Protein AF-A0A8D9E1K6-F1 (afdb_monomer_lite)

Organism: NCBI:txid428564

pLDDT: mean 71.76, std 24.37, range [25.17, 98.44]

Structure (mmCIF, N/CA/C/O backbone):
data_AF-A0A8D9E1K6-F1
#
_entry.id   AF-A0A8D9E1K6-F1
#
loop_
_atom_site.group_PDB
_atom_site.id
_atom_site.type_symbol
_atom_site.label_atom_id
_atom_site.label_alt_id
_atom_site.label_comp_id
_atom_site.label_asym_id
_atom_site.label_entity_id
_atom_site.label_seq_id
_atom_site.pdbx_PDB_ins_code
_atom_site.Cartn_x
_atom_site.Cartn_y
_atom_site.Cartn_z
_atom_site.occupancy
_atom_site.B_iso_or_equiv
_atom_site.auth_seq_id
_atom_site.auth_comp_id
_atom_site.auth_asym_id
_atom_site.auth_atom_id
_atom_site.pdbx_PDB_model_num
ATOM 1 N N . ALA A 1 1 ? 7.428 -10.473 -24.403 1.00 68.31 1 ALA A N 1
ATOM 2 C CA . ALA A 1 1 ? 6.166 -9.958 -23.826 1.00 68.31 1 ALA A CA 1
ATOM 3 C C . ALA A 1 1 ? 5.485 -10.976 -22.903 1.00 68.31 1 ALA A C 1
ATOM 5 O O . ALA A 1 1 ? 5.375 -10.696 -21.718 1.00 68.31 1 ALA A O 1
ATOM 6 N N . THR A 1 2 ? 5.100 -12.169 -23.381 1.00 79.81 2 THR A N 1
ATOM 7 C CA . THR A 1 2 ? 4.357 -13.177 -22.586 1.00 79.81 2 THR A CA 1
ATOM 8 C C . THR A 1 2 ? 5.039 -13.569 -21.274 1.00 79.81 2 THR A C 1
ATOM 10 O O . THR A 1 2 ? 4.390 -13.573 -20.237 1.00 79.81 2 THR A O 1
ATOM 13 N N . ALA A 1 3 ? 6.353 -13.817 -21.287 1.00 83.81 3 ALA A N 1
ATOM 14 C CA . ALA A 1 3 ? 7.098 -14.161 -20.072 1.00 83.81 3 ALA A CA 1
ATOM 15 C C . ALA A 1 3 ? 7.036 -13.055 -19.000 1.00 83.81 3 ALA A C 1
ATOM 17 O O . ALA A 1 3 ? 6.783 -13.350 -17.837 1.00 83.81 3 ALA A O 1
ATOM 18 N N . VAL A 1 4 ? 7.188 -11.785 -19.404 1.00 77.19 4 VAL A N 1
ATOM 19 C CA . VAL A 1 4 ? 7.077 -10.619 -18.508 1.00 77.19 4 VAL A CA 1
ATOM 20 C C . VAL A 1 4 ? 5.678 -10.549 -17.900 1.00 77.19 4 VAL A C 1
ATOM 22 O O . VAL A 1 4 ? 5.543 -10.411 -16.691 1.00 77.19 4 VAL A O 1
ATOM 25 N N . TYR A 1 5 ? 4.639 -10.693 -18.723 1.00 77.56 5 TYR A N 1
ATOM 26 C CA . TYR A 1 5 ? 3.253 -10.677 -18.259 1.00 77.56 5 TYR A CA 1
ATOM 27 C C . TYR A 1 5 ? 2.973 -11.787 -17.236 1.00 77.56 5 TYR A C 1
ATOM 29 O O . TYR A 1 5 ? 2.469 -11.517 -16.148 1.00 77.56 5 TYR A O 1
ATOM 37 N N . THR A 1 6 ? 3.341 -13.032 -17.555 1.00 85.62 6 THR A N 1
ATOM 38 C CA . THR A 1 6 ? 3.116 -14.178 -16.666 1.00 85.62 6 THR A CA 1
ATOM 39 C C . THR A 1 6 ? 3.871 -14.027 -15.347 1.00 85.62 6 THR A C 1
ATOM 41 O O . THR A 1 6 ? 3.293 -14.257 -14.289 1.00 85.62 6 THR A O 1
ATOM 44 N N . GLU A 1 7 ? 5.136 -13.609 -15.386 1.00 88.69 7 GLU A N 1
ATOM 45 C CA . GLU A 1 7 ? 5.951 -13.402 -14.186 1.00 88.69 7 GLU A CA 1
ATOM 46 C C . GLU A 1 7 ? 5.349 -12.330 -13.267 1.00 88.69 7 GLU A C 1
ATOM 48 O O . GLU A 1 7 ? 5.181 -12.564 -12.070 1.00 88.69 7 GLU A O 1
ATOM 53 N N . GLN A 1 8 ? 4.970 -11.176 -13.821 1.00 81.31 8 GLN A N 1
ATOM 54 C CA . GLN A 1 8 ? 4.424 -10.078 -13.021 1.00 81.31 8 GLN A CA 1
ATOM 55 C C . GLN A 1 8 ? 3.022 -10.386 -12.488 1.00 81.31 8 GLN A C 1
ATOM 57 O O . GLN A 1 8 ? 2.703 -10.018 -11.358 1.00 81.31 8 GLN A O 1
ATOM 62 N N . LEU A 1 9 ? 2.199 -11.135 -13.232 1.00 81.94 9 LEU A N 1
ATOM 63 C CA . LEU A 1 9 ? 0.935 -11.631 -12.692 1.00 81.94 9 LEU A CA 1
ATOM 64 C C . LEU A 1 9 ? 1.135 -12.622 -11.546 1.00 81.94 9 LEU A C 1
ATOM 66 O O . LEU A 1 9 ? 0.364 -12.586 -10.589 1.00 81.94 9 LEU A O 1
ATOM 70 N N . LEU A 1 10 ? 2.137 -13.501 -11.606 1.00 89.62 10 LEU A N 1
ATOM 71 C CA . LEU A 1 10 ? 2.426 -14.404 -10.490 1.00 89.62 10 LEU A CA 1
ATOM 72 C C . LEU A 1 10 ? 2.811 -13.623 -9.229 1.00 89.62 10 LEU A C 1
ATOM 74 O O . LEU A 1 10 ? 2.322 -13.950 -8.148 1.00 89.62 10 LEU A O 1
ATOM 78 N N . GLU A 1 11 ? 3.626 -12.573 -9.355 1.00 87.38 11 GLU A N 1
ATOM 79 C CA . GLU A 1 11 ? 3.945 -11.684 -8.231 1.00 87.38 11 GLU A CA 1
ATOM 80 C C . GLU A 1 11 ? 2.710 -10.960 -7.691 1.00 87.38 11 GLU A C 1
ATOM 82 O O . GLU A 1 11 ? 2.510 -10.933 -6.473 1.00 87.38 11 GLU A O 1
ATOM 87 N N . LEU A 1 12 ? 1.818 -10.492 -8.571 1.00 84.81 12 LEU A N 1
ATOM 88 C CA . LEU A 1 12 ? 0.554 -9.893 -8.153 1.00 84.81 12 LEU A CA 1
ATOM 89 C C . LEU A 1 12 ? -0.270 -10.847 -7.290 1.00 84.81 12 LEU A C 1
ATOM 91 O O . LEU A 1 12 ? -0.716 -10.476 -6.204 1.00 84.81 12 LEU A O 1
ATOM 95 N N . HIS A 1 13 ? -0.449 -12.088 -7.748 1.00 86.50 13 HIS A N 1
ATOM 96 C CA . HIS A 1 13 ? -1.221 -13.089 -7.012 1.00 86.50 13 HIS A CA 1
ATOM 97 C C . HIS A 1 13 ? -0.537 -13.486 -5.700 1.00 86.50 13 HIS A C 1
ATOM 99 O O . HIS A 1 13 ? -1.224 -13.716 -4.707 1.00 86.50 13 HIS A O 1
ATOM 105 N N . ARG A 1 14 ? 0.802 -13.523 -5.657 1.00 91.62 14 ARG A N 1
ATOM 106 C CA . ARG A 1 14 ? 1.561 -13.747 -4.416 1.00 91.62 14 ARG A CA 1
ATOM 107 C C . ARG A 1 14 ? 1.319 -12.625 -3.410 1.00 91.62 14 ARG A C 1
ATOM 109 O O . ARG A 1 14 ? 0.997 -12.918 -2.263 1.00 91.62 14 ARG A O 1
ATOM 116 N N . GLY A 1 15 ? 1.409 -11.364 -3.837 1.00 91.38 15 GLY A N 1
ATOM 117 C CA . GLY A 1 15 ? 1.101 -10.210 -2.988 1.00 91.38 15 GLY A CA 1
ATOM 118 C C . GLY A 1 15 ? -0.346 -10.237 -2.486 1.00 91.38 15 GLY A C 1
ATOM 119 O O . GLY A 1 15 ? -0.592 -10.132 -1.286 1.00 91.38 15 GLY A O 1
ATOM 120 N N . GLN A 1 16 ? -1.308 -10.498 -3.374 1.00 89.12 16 GLN A N 1
ATOM 121 C CA . GLN A 1 16 ? -2.716 -10.642 -2.993 1.00 89.12 16 GLN A CA 1
ATOM 122 C C . GLN A 1 16 ? -2.939 -11.792 -1.997 1.00 89.12 16 GLN A C 1
ATOM 124 O O . GLN A 1 16 ? -3.714 -11.659 -1.051 1.00 89.12 16 GLN A O 1
ATOM 129 N N . GLY A 1 17 ? -2.237 -12.911 -2.179 1.00 94.31 17 GLY A N 1
ATOM 130 C CA . GLY A 1 17 ? -2.277 -14.049 -1.266 1.00 94.31 17 GLY A CA 1
ATOM 131 C C . GLY A 1 17 ? -1.785 -13.703 0.141 1.00 94.31 17 GLY A C 1
ATOM 132 O O . GLY A 1 17 ? -2.383 -14.162 1.109 1.00 94.31 17 GLY A O 1
ATOM 133 N N . MET A 1 18 ? -0.754 -12.859 0.270 1.00 96.62 18 MET A N 1
ATOM 134 C CA . MET A 1 18 ? -0.267 -12.378 1.572 1.00 96.62 18 MET A CA 1
ATOM 135 C C . MET A 1 18 ? -1.330 -11.543 2.298 1.00 96.62 18 MET A C 1
ATOM 137 O O . MET A 1 18 ? -1.620 -11.802 3.464 1.00 96.62 18 MET A O 1
ATOM 141 N N . GLU A 1 19 ? -1.959 -10.594 1.597 1.00 94.56 19 GLU A N 1
ATOM 142 C CA . GLU A 1 19 ? -3.040 -9.758 2.143 1.00 94.56 19 GLU A CA 1
ATOM 143 C C . GLU A 1 19 ? -4.220 -10.613 2.635 1.00 94.56 19 GLU A C 1
ATOM 145 O O . GLU A 1 19 ? -4.689 -10.446 3.764 1.00 94.56 19 GLU A O 1
ATOM 150 N N . ILE A 1 20 ? -4.654 -11.578 1.816 1.00 94.94 20 ILE A N 1
ATOM 151 C CA . ILE A 1 20 ? -5.721 -12.530 2.158 1.00 94.94 20 ILE A CA 1
ATOM 152 C C . ILE A 1 20 ? -5.329 -13.378 3.370 1.00 94.94 20 ILE A C 1
ATOM 154 O O . ILE A 1 20 ? -6.130 -13.532 4.292 1.00 94.94 20 ILE A O 1
ATOM 158 N N . TYR A 1 21 ? -4.100 -13.899 3.396 1.00 97.69 21 TYR A N 1
ATOM 159 C CA . TYR A 1 21 ? -3.604 -14.715 4.498 1.00 97.69 21 TYR A CA 1
ATOM 160 C C . TYR A 1 21 ? -3.662 -13.954 5.826 1.00 97.69 21 TYR A C 1
ATOM 162 O O . TYR A 1 21 ? -4.204 -14.475 6.801 1.00 97.69 21 TYR A O 1
ATOM 170 N N . TRP A 1 22 ? -3.171 -12.714 5.870 1.00 97.81 22 TRP A N 1
ATOM 171 C CA . TRP A 1 22 ? -3.224 -11.883 7.075 1.00 97.81 22 TRP A CA 1
ATOM 172 C C . TRP A 1 22 ? -4.658 -11.622 7.524 1.00 97.81 22 TRP A C 1
ATOM 174 O O . TRP A 1 22 ? -4.990 -11.835 8.692 1.00 97.81 22 TRP A O 1
ATOM 184 N N . ARG A 1 23 ? -5.516 -11.220 6.580 1.00 96.19 23 ARG A N 1
ATOM 185 C CA . ARG A 1 23 ? -6.934 -10.910 6.796 1.00 96.19 23 ARG A CA 1
ATOM 186 C C . ARG A 1 23 ? -7.721 -12.095 7.360 1.00 96.19 23 ARG A C 1
ATOM 188 O O . ARG A 1 23 ? -8.536 -11.912 8.264 1.00 96.19 23 ARG A O 1
ATOM 195 N N . ASP A 1 24 ? -7.505 -13.294 6.826 1.00 96.19 24 ASP A N 1
ATOM 196 C CA . ASP A 1 24 ? -8.283 -14.487 7.184 1.00 96.19 24 ASP A CA 1
ATOM 197 C C . ASP A 1 24 ? -7.730 -15.205 8.426 1.00 96.19 24 ASP A C 1
ATOM 199 O O . ASP A 1 24 ? -8.492 -15.849 9.142 1.00 96.19 24 ASP A O 1
ATOM 203 N N . ASN A 1 25 ? -6.444 -15.023 8.749 1.00 97.00 25 ASN A N 1
ATOM 204 C CA . ASN A 1 25 ? -5.839 -15.528 9.990 1.00 97.00 25 ASN A CA 1
ATOM 205 C C . ASN A 1 25 ? -5.806 -14.489 11.122 1.00 97.00 25 ASN A C 1
ATOM 207 O O . ASN A 1 25 ? -5.326 -14.780 12.218 1.00 97.00 25 ASN A O 1
ATOM 211 N N . TYR A 1 26 ? -6.310 -13.276 10.878 1.00 94.81 26 TYR A N 1
ATOM 212 C CA . TYR A 1 26 ? -6.281 -12.162 11.826 1.00 94.81 26 TYR A CA 1
ATOM 213 C C . TYR A 1 26 ? -4.879 -11.917 12.399 1.00 94.81 26 TYR A C 1
ATOM 215 O O . TYR A 1 26 ? -4.712 -11.739 13.611 1.00 94.81 26 TYR A O 1
ATOM 223 N N . GLN A 1 27 ? -3.880 -11.933 11.520 1.00 96.12 27 GLN A N 1
ATOM 224 C CA . GLN A 1 27 ? -2.487 -11.679 11.851 1.00 96.12 27 GLN A CA 1
ATOM 225 C C . GLN A 1 27 ? -2.098 -10.330 11.256 1.00 96.12 27 GLN A C 1
ATOM 227 O O . GLN A 1 27 ? -1.959 -10.210 10.044 1.00 96.12 27 GLN A O 1
ATOM 232 N N . CYS A 1 28 ? -1.935 -9.315 12.107 1.00 97.31 28 CYS A N 1
ATOM 233 C CA . CYS A 1 28 ? -1.473 -8.009 11.648 1.00 97.31 28 CYS A CA 1
ATOM 234 C C . CYS A 1 28 ? -0.021 -8.132 11.152 1.00 97.31 28 CYS A C 1
ATOM 236 O O . CYS A 1 28 ? 0.832 -8.540 11.945 1.00 97.31 28 CYS A O 1
ATOM 238 N N . PRO A 1 29 ? 0.281 -7.781 9.891 1.00 97.81 29 PRO A N 1
ATOM 239 C CA . PRO A 1 29 ? 1.648 -7.798 9.380 1.00 97.81 29 PRO A CA 1
ATOM 240 C C . PRO A 1 29 ? 2.450 -6.621 9.924 1.00 97.81 29 PRO A C 1
ATOM 242 O O . PRO A 1 29 ? 1.877 -5.563 10.178 1.00 97.81 29 PRO A O 1
ATOM 245 N N . SER A 1 30 ? 3.770 -6.769 10.034 1.00 97.81 30 SER A N 1
ATOM 246 C CA . SER A 1 30 ? 4.713 -5.653 10.180 1.00 97.81 30 SER A CA 1
ATOM 247 C C . SER A 1 30 ? 4.606 -4.674 9.008 1.00 97.81 30 SER A C 1
ATOM 249 O O . SER A 1 30 ? 4.240 -5.047 7.891 1.00 97.81 30 SER A O 1
ATOM 251 N N . GLU A 1 31 ? 4.982 -3.415 9.231 1.00 96.38 31 GLU A N 1
ATOM 252 C CA . GLU A 1 31 ? 5.059 -2.441 8.138 1.00 96.38 31 GLU A CA 1
ATOM 253 C C . GLU A 1 31 ? 5.998 -2.913 7.010 1.00 96.38 31 GLU A C 1
ATOM 255 O O . GLU A 1 31 ? 5.718 -2.718 5.827 1.00 96.38 31 GLU A O 1
ATOM 260 N N . GLN A 1 32 ? 7.094 -3.597 7.354 1.00 96.69 32 GLN A N 1
ATOM 261 C CA . GLN A 1 32 ? 8.040 -4.129 6.372 1.00 96.69 32 GLN A CA 1
ATOM 262 C C . GLN A 1 32 ? 7.438 -5.264 5.530 1.00 96.69 32 GLN A C 1
ATOM 264 O O . GLN A 1 32 ? 7.658 -5.333 4.315 1.00 96.69 32 GLN A O 1
ATOM 269 N N . GLU A 1 33 ? 6.653 -6.146 6.149 1.00 97.75 33 GLU A N 1
ATOM 270 C CA . GLU A 1 33 ? 5.893 -7.173 5.433 1.00 97.75 33 GLU A CA 1
ATOM 271 C C . GLU A 1 33 ? 4.854 -6.538 4.505 1.00 97.75 33 GLU A C 1
ATOM 273 O O . GLU A 1 33 ? 4.763 -6.930 3.340 1.00 97.75 33 GLU A O 1
ATOM 278 N N . TYR A 1 34 ? 4.140 -5.509 4.969 1.00 97.69 34 TYR A N 1
ATOM 279 C CA . TYR A 1 34 ? 3.199 -4.752 4.143 1.00 97.69 34 TYR A CA 1
ATOM 280 C C . TYR A 1 34 ? 3.881 -4.112 2.922 1.00 97.69 34 TYR A C 1
ATOM 282 O O . TYR A 1 34 ? 3.386 -4.241 1.797 1.00 97.69 34 TYR A O 1
ATOM 290 N N . LYS A 1 35 ? 5.052 -3.484 3.102 1.00 95.31 35 LYS A N 1
ATOM 291 C CA . LYS A 1 35 ? 5.857 -2.936 1.993 1.00 95.31 35 LYS A CA 1
ATOM 292 C C . LYS A 1 35 ? 6.238 -4.027 0.993 1.00 95.31 35 LYS A C 1
ATOM 294 O O . LYS A 1 35 ? 6.092 -3.839 -0.212 1.00 95.31 35 LYS A O 1
ATOM 299 N N . THR A 1 36 ? 6.661 -5.189 1.488 1.00 95.50 36 THR A N 1
ATOM 300 C CA . THR A 1 36 ? 7.029 -6.344 0.652 1.00 95.50 36 THR A CA 1
ATOM 301 C C . THR A 1 36 ? 5.846 -6.856 -0.164 1.00 95.50 36 THR A C 1
ATOM 303 O O . THR A 1 36 ? 5.976 -7.077 -1.367 1.00 95.50 36 THR A O 1
ATOM 306 N N . MET A 1 37 ? 4.679 -7.003 0.465 1.00 95.44 37 MET A N 1
ATOM 307 C CA . MET A 1 37 ? 3.442 -7.383 -0.218 1.00 95.44 37 MET A CA 1
ATOM 308 C C . MET A 1 37 ? 3.085 -6.374 -1.311 1.00 95.44 37 MET A C 1
ATOM 310 O O . MET A 1 37 ? 2.813 -6.761 -2.448 1.00 95.44 37 MET A O 1
ATOM 314 N N . THR A 1 38 ? 3.167 -5.083 -0.991 1.00 90.38 38 THR A N 1
ATOM 315 C CA . THR A 1 38 ? 2.809 -4.006 -1.915 1.00 90.38 38 THR A CA 1
ATOM 316 C C . THR A 1 38 ? 3.736 -3.948 -3.128 1.00 90.38 38 THR A C 1
ATOM 318 O O . THR A 1 38 ? 3.269 -3.766 -4.253 1.00 90.38 38 THR A O 1
ATOM 321 N N . MET A 1 39 ? 5.041 -4.158 -2.931 1.00 88.31 39 MET A N 1
ATOM 322 C CA . MET A 1 39 ? 5.998 -4.248 -4.037 1.00 88.31 39 MET A CA 1
ATOM 323 C C . MET A 1 39 ? 5.656 -5.400 -4.988 1.00 88.31 39 MET A C 1
ATOM 325 O O . MET A 1 39 ? 5.699 -5.213 -6.200 1.00 88.31 39 MET A O 1
ATOM 329 N N . ARG A 1 40 ? 5.251 -6.565 -4.463 1.00 86.88 40 ARG A N 1
ATOM 330 C CA . ARG A 1 40 ? 4.834 -7.711 -5.291 1.00 86.88 40 ARG A CA 1
ATOM 331 C C . ARG A 1 40 ? 3.517 -7.454 -6.029 1.00 86.88 40 ARG A C 1
ATOM 333 O O . ARG A 1 40 ? 3.404 -7.779 -7.206 1.00 86.88 40 ARG A O 1
ATOM 340 N N . LYS A 1 41 ? 2.536 -6.854 -5.348 1.00 81.44 41 LYS A N 1
ATOM 341 C CA . LYS A 1 41 ? 1.186 -6.592 -5.872 1.00 81.44 41 LYS A CA 1
ATOM 342 C C . LYS A 1 41 ? 1.160 -5.424 -6.855 1.00 81.44 41 LYS A C 1
ATOM 344 O O . LYS A 1 41 ? 0.946 -5.606 -8.050 1.00 81.44 41 LYS A O 1
ATOM 349 N N . THR A 1 42 ? 1.385 -4.222 -6.344 1.00 70.19 42 THR A N 1
ATOM 350 C CA . THR A 1 42 ? 1.189 -2.967 -7.076 1.00 70.19 42 THR A CA 1
ATOM 351 C C . THR A 1 42 ? 2.473 -2.545 -7.785 1.00 70.19 42 THR A C 1
ATOM 353 O O . THR A 1 42 ? 2.428 -2.136 -8.945 1.00 70.19 42 THR A O 1
ATOM 356 N N . GLY A 1 43 ? 3.632 -2.731 -7.142 1.00 70.88 43 GLY A N 1
ATOM 357 C CA . GLY A 1 43 ? 4.937 -2.509 -7.778 1.00 70.88 43 GLY A CA 1
ATOM 358 C C . GLY A 1 43 ? 5.164 -3.423 -8.987 1.00 70.88 43 GLY A C 1
ATOM 359 O O . GLY A 1 43 ? 5.651 -2.962 -10.017 1.00 70.88 43 GLY A O 1
ATOM 360 N N . GLY A 1 44 ? 4.711 -4.680 -8.914 1.00 70.06 44 GLY A N 1
ATOM 361 C CA . GLY A 1 44 ? 4.765 -5.636 -10.023 1.00 70.06 44 GLY A CA 1
ATOM 362 C C . GLY A 1 44 ? 3.973 -5.190 -11.259 1.00 70.06 44 GLY A C 1
ATOM 363 O O . GLY A 1 44 ? 4.422 -5.372 -12.388 1.00 70.06 44 GLY A O 1
ATOM 364 N N . LEU A 1 45 ? 2.829 -4.518 -11.083 1.00 73.50 45 LEU A N 1
ATOM 365 C CA . LEU A 1 45 ? 2.069 -3.962 -12.212 1.00 73.50 45 LEU A CA 1
ATOM 366 C C . LEU A 1 45 ? 2.784 -2.780 -12.874 1.00 73.50 45 LEU A C 1
ATOM 368 O O . LEU A 1 45 ? 2.842 -2.718 -14.104 1.00 73.50 45 LEU A O 1
ATOM 372 N N . PHE A 1 46 ? 3.366 -1.872 -12.082 1.00 75.81 46 PHE A N 1
ATOM 373 C CA . PHE A 1 46 ? 4.207 -0.799 -12.623 1.00 75.81 46 PHE A CA 1
ATOM 374 C C . PHE A 1 46 ? 5.409 -1.374 -13.369 1.00 75.81 46 PHE A C 1
ATOM 376 O O . PHE A 1 46 ? 5.676 -0.991 -14.507 1.00 75.81 46 PHE A O 1
ATOM 383 N N . MET A 1 47 ? 6.079 -2.356 -12.770 1.00 79.50 47 MET A N 1
ATOM 384 C CA . MET A 1 47 ? 7.219 -3.036 -13.371 1.00 79.50 47 MET A CA 1
ATOM 385 C C . MET A 1 47 ? 6.840 -3.784 -14.651 1.00 79.50 47 MET A C 1
ATOM 387 O O . MET A 1 47 ? 7.601 -3.777 -15.613 1.00 79.50 47 MET A O 1
ATOM 391 N N . MET A 1 48 ? 5.652 -4.384 -14.718 1.00 77.38 48 MET A N 1
ATOM 392 C CA . MET A 1 48 ? 5.140 -4.996 -15.943 1.00 77.38 48 MET A CA 1
ATOM 393 C C . MET A 1 48 ? 5.019 -3.975 -17.071 1.00 77.38 48 MET A C 1
ATOM 395 O O . MET A 1 48 ? 5.526 -4.228 -18.162 1.00 77.38 48 MET A O 1
ATOM 399 N N . ALA A 1 49 ? 4.380 -2.829 -16.817 1.00 73.06 49 ALA A N 1
ATOM 400 C CA . ALA A 1 49 ? 4.238 -1.776 -17.819 1.00 73.06 49 ALA A CA 1
ATOM 401 C C . ALA A 1 49 ? 5.612 -1.288 -18.299 1.00 73.06 49 ALA A C 1
ATOM 403 O O . ALA A 1 49 ? 5.863 -1.231 -19.502 1.00 73.06 49 ALA A O 1
ATOM 404 N N . ILE A 1 50 ? 6.526 -1.023 -17.362 1.00 75.69 50 ILE A N 1
ATOM 405 C CA . ILE A 1 50 ? 7.892 -0.575 -17.651 1.00 75.69 50 ILE A CA 1
ATOM 406 C C . ILE A 1 50 ? 8.656 -1.609 -18.477 1.00 75.69 50 ILE A C 1
ATOM 408 O O . ILE A 1 50 ? 9.173 -1.278 -19.539 1.00 75.69 50 ILE A O 1
ATOM 412 N N . ARG A 1 51 ? 8.677 -2.874 -18.049 1.00 78.12 51 ARG A N 1
ATOM 413 C CA . ARG A 1 51 ? 9.386 -3.944 -18.761 1.00 78.12 51 ARG A CA 1
ATOM 414 C C . ARG A 1 51 ? 8.809 -4.189 -20.145 1.00 78.12 51 ARG A C 1
ATOM 416 O O . ARG A 1 51 ? 9.568 -4.492 -21.056 1.00 78.12 51 ARG A O 1
ATOM 423 N N . LEU A 1 52 ? 7.494 -4.058 -20.327 1.00 75.81 52 LEU A N 1
ATOM 424 C CA . LEU A 1 52 ? 6.883 -4.133 -21.654 1.00 75.81 52 LEU A CA 1
ATOM 425 C C . LEU A 1 52 ? 7.343 -2.971 -22.540 1.00 75.81 52 LEU A C 1
ATOM 427 O O . LEU A 1 52 ? 7.703 -3.228 -23.681 1.00 75.81 52 LEU A O 1
ATOM 431 N N . MET A 1 53 ? 7.413 -1.740 -22.021 1.00 73.75 53 MET A N 1
ATOM 432 C CA . MET A 1 53 ? 7.970 -0.596 -22.758 1.00 73.75 53 MET A CA 1
ATOM 433 C C . MET A 1 53 ? 9.454 -0.803 -23.109 1.00 73.75 53 MET A C 1
ATOM 435 O O . MET A 1 53 ? 9.847 -0.552 -24.241 1.00 73.75 53 MET A O 1
ATOM 439 N N . GLN A 1 54 ? 10.261 -1.346 -22.189 1.00 75.94 54 GLN A N 1
ATOM 440 C CA . GLN A 1 54 ? 11.685 -1.649 -22.415 1.00 75.94 54 GLN A CA 1
ATOM 441 C C . GLN A 1 54 ? 11.942 -2.749 -23.455 1.00 75.94 54 GLN A C 1
ATOM 443 O O . GLN A 1 54 ? 13.056 -2.864 -23.963 1.00 75.94 54 GLN A O 1
ATOM 448 N N . LEU A 1 55 ? 10.948 -3.589 -23.769 1.00 75.00 55 LEU A N 1
ATOM 449 C CA . LEU A 1 55 ? 11.070 -4.552 -24.871 1.00 75.00 55 LEU A CA 1
ATOM 450 C C . LEU A 1 55 ? 11.046 -3.871 -26.243 1.00 75.00 55 LEU A C 1
ATOM 452 O O . LEU A 1 55 ? 11.534 -4.461 -27.201 1.00 75.00 55 LEU A O 1
ATOM 456 N N . PHE A 1 56 ? 10.482 -2.666 -26.323 1.00 75.69 56 PHE A N 1
ATOM 457 C CA . PHE A 1 56 ? 10.351 -1.874 -27.544 1.00 75.69 56 PHE A CA 1
ATOM 458 C C . PHE A 1 56 ? 11.176 -0.581 -27.474 1.00 75.69 56 PHE A C 1
ATOM 460 O O . PHE A 1 56 ? 10.899 0.361 -28.206 1.00 75.69 56 PHE A O 1
ATOM 467 N N . SER A 1 57 ? 12.160 -0.516 -26.572 1.00 73.44 57 SER A N 1
ATOM 468 C CA . SER A 1 57 ? 13.089 0.607 -26.471 1.00 73.44 57 SER A CA 1
ATOM 469 C C . SER A 1 57 ? 14.517 0.138 -26.195 1.00 73.44 57 SER A C 1
ATOM 471 O O . SER A 1 57 ? 14.762 -0.963 -25.684 1.00 73.44 57 SER A O 1
ATOM 473 N N . ASP A 1 58 ? 15.476 1.018 -26.466 1.00 75.69 58 ASP A N 1
ATOM 474 C CA . ASP A 1 58 ? 16.891 0.773 -26.172 1.00 75.69 58 ASP A CA 1
ATOM 475 C C . ASP A 1 58 ? 17.244 0.982 -24.692 1.00 75.69 58 ASP A C 1
ATOM 477 O O . ASP A 1 58 ? 18.345 0.657 -24.245 1.00 75.69 58 ASP A O 1
ATOM 481 N N . THR A 1 59 ? 16.294 1.456 -23.879 1.00 73.62 59 THR A N 1
ATOM 482 C CA . THR A 1 59 ? 16.530 1.742 -22.461 1.00 73.62 59 THR A CA 1
ATOM 483 C C . THR A 1 59 ? 16.702 0.457 -21.649 1.00 73.62 59 THR A C 1
ATOM 485 O O . THR A 1 59 ? 15.758 -0.312 -21.460 1.00 73.62 59 THR A O 1
ATOM 488 N N . LYS A 1 60 ? 17.893 0.264 -21.070 1.00 76.31 60 LYS A N 1
ATOM 489 C CA . LYS A 1 60 ? 18.210 -0.845 -20.144 1.00 76.31 60 LYS A CA 1
ATOM 490 C C . LYS A 1 60 ? 18.315 -0.424 -18.676 1.00 76.31 60 LYS A C 1
ATOM 492 O O . LYS A 1 60 ? 18.768 -1.209 -17.848 1.00 76.31 60 LYS A O 1
ATOM 497 N N . SER A 1 61 ? 17.901 0.799 -18.355 1.00 82.38 61 SER A N 1
ATOM 498 C CA . SER A 1 61 ? 17.940 1.325 -16.991 1.00 82.38 61 SER A CA 1
ATOM 499 C C . SER A 1 61 ? 17.089 0.510 -16.023 1.00 82.38 61 SER A C 1
ATOM 501 O O . SER A 1 61 ? 16.062 -0.066 -16.392 1.00 82.38 61 SER A O 1
ATOM 503 N N . ASP A 1 62 ? 17.526 0.485 -14.768 1.00 84.62 62 ASP A N 1
ATOM 504 C CA . ASP A 1 62 ? 16.796 -0.159 -13.686 1.00 84.62 62 ASP A CA 1
ATOM 505 C C . ASP A 1 62 ? 15.748 0.796 -13.101 1.00 84.62 62 ASP A C 1
ATOM 507 O O . ASP A 1 62 ? 16.085 1.836 -12.534 1.00 84.62 62 ASP A O 1
ATOM 511 N N . PHE A 1 63 ? 14.477 0.415 -13.224 1.00 83.94 63 PHE A N 1
ATOM 512 C CA . PHE A 1 63 ? 13.332 1.146 -12.681 1.00 83.94 63 PHE A CA 1
ATOM 513 C C . PHE A 1 63 ? 12.701 0.454 -11.465 1.00 83.94 63 PHE A C 1
ATOM 515 O O . PHE A 1 63 ? 11.615 0.848 -11.035 1.00 83.94 63 PHE A O 1
ATOM 522 N N . ASN A 1 64 ? 13.334 -0.588 -10.908 1.00 85.88 64 ASN A N 1
ATOM 523 C CA . ASN A 1 64 ? 12.784 -1.353 -9.784 1.00 85.88 64 ASN A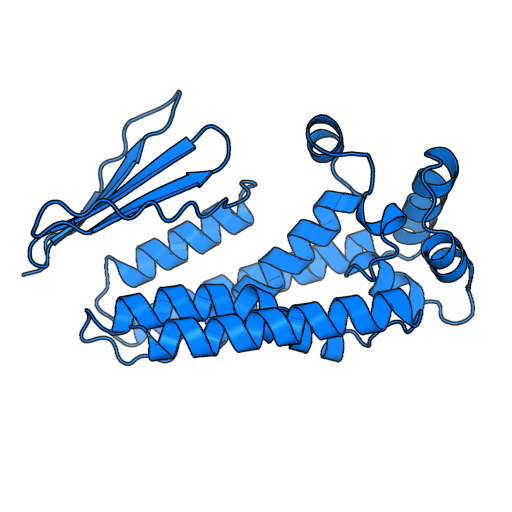 CA 1
ATOM 524 C C . ASN A 1 64 ? 12.503 -0.470 -8.572 1.00 85.88 64 ASN A C 1
ATOM 526 O O . ASN A 1 64 ? 11.433 -0.577 -7.972 1.00 85.88 64 ASN A O 1
ATOM 530 N N . ASN A 1 65 ? 13.427 0.438 -8.253 1.00 88.81 65 ASN A N 1
ATOM 531 C CA . ASN A 1 65 ? 13.260 1.364 -7.141 1.00 88.81 65 ASN A CA 1
ATOM 532 C C . ASN A 1 65 ? 12.047 2.284 -7.355 1.00 88.81 65 ASN A C 1
ATOM 534 O O . ASN A 1 65 ? 11.155 2.346 -6.509 1.00 88.81 65 ASN A O 1
ATOM 538 N N . LEU A 1 66 ? 11.950 2.917 -8.528 1.00 84.31 66 LEU A N 1
ATOM 539 C CA . LEU A 1 66 ? 10.836 3.803 -8.860 1.00 84.31 66 LEU A CA 1
ATOM 540 C C . LEU A 1 66 ? 9.483 3.082 -8.846 1.00 84.31 66 LEU A C 1
ATOM 542 O O . LEU A 1 66 ? 8.524 3.574 -8.255 1.00 84.31 66 LEU A O 1
ATOM 546 N N . ALA A 1 67 ? 9.405 1.892 -9.446 1.00 82.81 67 ALA A N 1
ATOM 547 C CA . ALA A 1 67 ? 8.190 1.081 -9.440 1.00 82.81 67 ALA A CA 1
ATOM 548 C C . ALA A 1 67 ? 7.787 0.650 -8.021 1.00 82.81 67 ALA A C 1
ATOM 550 O O . ALA A 1 67 ? 6.598 0.637 -7.700 1.00 82.81 67 ALA A O 1
ATOM 551 N N . GLY A 1 68 ? 8.762 0.337 -7.162 1.00 87.38 68 GLY A N 1
ATOM 552 C CA . GLY A 1 68 ? 8.537 0.029 -5.752 1.00 87.38 68 GLY A CA 1
ATOM 553 C C . GLY A 1 68 ? 7.981 1.222 -4.973 1.00 87.38 68 GLY A C 1
ATOM 554 O O . GLY A 1 68 ? 6.974 1.074 -4.278 1.00 87.38 68 GLY A O 1
ATOM 555 N N . ILE A 1 69 ? 8.583 2.407 -5.133 1.00 87.31 69 ILE A N 1
ATOM 556 C CA . ILE A 1 69 ? 8.132 3.651 -4.489 1.00 87.31 69 ILE A CA 1
ATOM 557 C C . ILE A 1 69 ? 6.708 3.993 -4.931 1.00 87.31 69 ILE A C 1
ATOM 559 O O . ILE A 1 69 ? 5.842 4.223 -4.086 1.00 87.31 69 ILE A O 1
ATOM 563 N N . LEU A 1 70 ? 6.445 3.977 -6.242 1.00 80.75 70 LEU A N 1
ATOM 564 C CA . LEU A 1 70 ? 5.118 4.254 -6.790 1.00 80.75 70 LEU A CA 1
ATOM 565 C C . LEU A 1 70 ? 4.096 3.233 -6.304 1.00 80.75 70 LEU A C 1
ATOM 567 O O . LEU A 1 70 ? 3.051 3.617 -5.787 1.00 80.75 70 LEU A O 1
ATOM 571 N N . GLY A 1 71 ? 4.410 1.940 -6.399 1.00 82.56 71 GLY A N 1
ATOM 572 C CA . GLY A 1 71 ? 3.531 0.878 -5.919 1.00 82.56 71 GLY A CA 1
ATOM 573 C C . GLY A 1 71 ? 3.146 1.064 -4.451 1.00 82.56 71 GLY A C 1
ATOM 574 O O . GLY A 1 71 ? 1.968 0.947 -4.108 1.00 82.56 71 GLY A O 1
ATOM 575 N N . LEU A 1 72 ? 4.119 1.417 -3.605 1.00 89.81 72 LEU A N 1
ATOM 576 C CA . LEU A 1 72 ? 3.882 1.700 -2.193 1.00 89.81 72 LEU A CA 1
ATOM 577 C C . LEU A 1 72 ? 3.027 2.950 -1.982 1.00 89.81 72 LEU A C 1
ATOM 579 O O . LEU A 1 72 ? 2.043 2.886 -1.246 1.00 89.81 72 LEU A O 1
ATOM 583 N N . TYR A 1 73 ? 3.356 4.055 -2.653 1.00 85.75 73 TYR A N 1
ATOM 584 C CA . TYR A 1 73 ? 2.591 5.298 -2.577 1.00 85.75 73 TYR A CA 1
ATOM 585 C C . TYR A 1 73 ? 1.122 5.064 -2.942 1.00 85.75 73 TYR A C 1
ATOM 587 O O . TYR A 1 73 ? 0.225 5.448 -2.194 1.00 85.75 73 TYR A O 1
ATOM 595 N N . PHE A 1 74 ? 0.868 4.390 -4.067 1.00 80.75 74 PHE A N 1
ATOM 596 C CA . PHE A 1 74 ? -0.482 4.102 -4.544 1.00 80.75 74 PHE A CA 1
ATOM 597 C C . PHE A 1 74 ? -1.292 3.281 -3.549 1.00 80.75 74 PHE A C 1
ATOM 599 O O . PHE A 1 74 ? -2.436 3.633 -3.270 1.00 80.75 74 PHE A O 1
ATOM 606 N N . GLN A 1 75 ? -0.714 2.205 -3.013 1.00 86.25 75 GLN A N 1
ATOM 607 C CA . GLN A 1 75 ? -1.437 1.336 -2.089 1.00 86.25 75 GLN A CA 1
ATOM 608 C C . GLN A 1 75 ? -1.728 2.050 -0.765 1.00 86.25 75 GLN A C 1
ATOM 610 O O . GLN A 1 75 ? -2.859 2.017 -0.293 1.00 86.25 75 GLN A O 1
ATOM 615 N N . VAL A 1 76 ? -0.740 2.748 -0.189 1.00 89.62 76 VAL A N 1
ATOM 616 C CA . VAL A 1 76 ? -0.921 3.516 1.057 1.00 89.62 76 VAL A CA 1
ATOM 617 C C . VAL A 1 76 ? -1.964 4.621 0.876 1.00 89.62 76 VAL A C 1
ATOM 619 O O . VAL A 1 76 ? -2.780 4.867 1.764 1.00 89.62 76 VAL A O 1
ATOM 622 N N . ARG A 1 77 ? -1.973 5.275 -0.288 1.00 85.81 77 ARG A N 1
ATOM 623 C CA . ARG A 1 77 ? -2.961 6.296 -0.626 1.00 85.81 77 ARG A CA 1
ATOM 624 C C . ARG A 1 77 ? -4.364 5.708 -0.769 1.00 85.81 77 ARG A C 1
ATOM 626 O O . ARG A 1 77 ? -5.300 6.309 -0.250 1.00 85.81 77 ARG A O 1
ATOM 633 N N . ASP A 1 78 ? -4.526 4.585 -1.469 1.00 84.31 78 ASP A N 1
ATOM 634 C CA . ASP A 1 78 ? -5.830 3.923 -1.624 1.00 84.31 78 ASP A CA 1
ATOM 635 C C . ASP A 1 78 ? -6.406 3.522 -0.260 1.00 84.31 78 ASP A C 1
ATOM 637 O O . ASP A 1 78 ? -7.541 3.873 0.061 1.00 84.31 78 ASP A O 1
ATOM 641 N N . ASP A 1 79 ? -5.574 2.918 0.586 1.00 90.50 79 ASP A N 1
ATOM 642 C CA . ASP A 1 79 ? -5.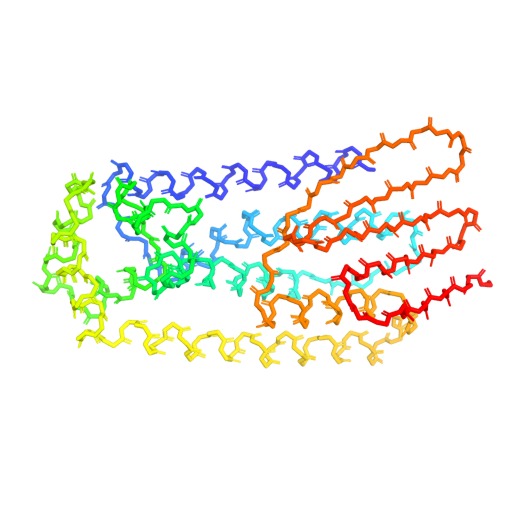897 2.562 1.967 1.00 90.50 79 ASP A CA 1
ATOM 643 C C . ASP A 1 79 ? -6.323 3.785 2.803 1.00 90.50 79 ASP A C 1
ATOM 645 O O . ASP A 1 79 ? -7.310 3.741 3.542 1.00 90.50 79 ASP A O 1
ATOM 649 N N . TYR A 1 80 ? -5.612 4.909 2.671 1.00 88.56 80 TYR A N 1
ATOM 650 C CA . TYR A 1 80 ? -5.970 6.168 3.327 1.00 88.56 80 TYR A CA 1
ATOM 651 C C . TYR A 1 80 ? -7.307 6.726 2.814 1.00 88.56 80 TYR A C 1
ATOM 653 O O . TYR A 1 80 ? -8.179 7.102 3.600 1.00 88.56 80 TYR A O 1
ATOM 661 N N . CYS A 1 81 ? -7.498 6.769 1.494 1.00 84.06 81 CYS A N 1
ATOM 662 C CA . CYS A 1 81 ? -8.716 7.279 0.869 1.00 84.06 81 CYS A CA 1
ATOM 663 C C . CYS A 1 81 ? -9.948 6.437 1.227 1.00 84.06 81 CYS A C 1
ATOM 665 O O . CYS A 1 81 ? -11.007 7.020 1.468 1.00 84.06 81 CYS A O 1
ATOM 667 N N . ASN A 1 82 ? -9.804 5.111 1.335 1.00 86.50 82 ASN A N 1
ATOM 668 C CA . ASN A 1 82 ? -10.865 4.196 1.763 1.00 86.50 82 ASN A CA 1
ATOM 669 C C . ASN A 1 82 ? -11.419 4.554 3.156 1.00 86.50 82 ASN A C 1
ATOM 671 O O . ASN A 1 82 ? -12.617 4.415 3.414 1.00 86.50 82 ASN A O 1
ATOM 675 N N . LEU A 1 83 ? -10.555 5.056 4.046 1.00 86.81 83 LEU A N 1
ATOM 676 C CA . LEU A 1 83 ? -10.898 5.369 5.435 1.00 86.81 83 LEU A CA 1
ATOM 677 C C . LEU A 1 83 ? -11.258 6.842 5.681 1.00 86.81 83 LEU A C 1
ATOM 679 O O . LEU A 1 83 ? -12.029 7.127 6.596 1.00 86.81 83 LEU A O 1
ATOM 683 N N . CYS A 1 84 ? -10.719 7.781 4.896 1.00 75.25 84 CYS A N 1
ATOM 684 C CA . CYS A 1 84 ? -10.861 9.219 5.160 1.00 75.25 84 CYS A CA 1
ATOM 685 C C . CYS A 1 84 ? -11.770 9.985 4.189 1.00 75.25 84 CYS A C 1
ATOM 687 O O . CYS A 1 84 ? -12.245 11.066 4.542 1.00 75.25 84 CYS A O 1
ATOM 689 N N . SER A 1 85 ? -11.982 9.512 2.958 1.00 63.50 85 SER A N 1
ATOM 690 C CA . SER A 1 85 ? -12.615 10.346 1.930 1.00 63.50 85 SER A CA 1
ATOM 691 C C . SER A 1 85 ? -14.138 10.186 1.889 1.00 63.50 85 SER A C 1
ATOM 693 O O . SER A 1 85 ? -14.666 9.124 1.558 1.00 63.50 85 SER A O 1
ATOM 695 N N . LYS A 1 86 ? -14.851 11.291 2.160 1.00 54.50 86 LYS A N 1
ATOM 696 C CA . LYS A 1 86 ? -16.309 11.395 1.965 1.00 54.50 86 LYS A CA 1
ATOM 697 C C . LYS A 1 86 ? -16.709 11.174 0.500 1.00 54.50 86 LYS A C 1
ATOM 699 O O . LYS A 1 86 ? -17.682 10.480 0.248 1.00 54.50 86 LYS A O 1
ATOM 704 N N . GLU A 1 87 ? -15.929 11.673 -0.458 1.00 44.78 87 GLU A N 1
ATOM 705 C CA . GLU A 1 87 ? -16.169 11.478 -1.902 1.00 44.78 87 GLU A CA 1
ATOM 706 C C . GLU A 1 87 ? -16.014 10.007 -2.331 1.00 44.78 87 GLU A C 1
ATOM 708 O O . GLU A 1 87 ? -16.717 9.523 -3.218 1.00 44.78 87 GLU A O 1
ATOM 713 N N . TYR A 1 88 ? -15.123 9.255 -1.675 1.00 49.09 88 TYR A N 1
ATOM 714 C CA . TYR A 1 88 ? -14.953 7.819 -1.930 1.00 49.09 88 TYR A CA 1
ATOM 715 C C . TYR A 1 88 ? -16.192 7.028 -1.478 1.00 49.09 88 TYR A C 1
ATOM 717 O O . TYR A 1 88 ? -16.569 6.057 -2.129 1.00 49.09 88 TYR A O 1
ATOM 725 N N . SER A 1 89 ? -16.884 7.498 -0.430 1.00 51.47 89 SER A N 1
ATOM 726 C CA . SER A 1 89 ? -18.142 6.910 0.055 1.00 51.47 89 SER A CA 1
ATOM 727 C C . SER A 1 89 ? -19.371 7.190 -0.823 1.00 51.47 89 SER A C 1
ATOM 729 O O . SER A 1 89 ? -20.414 6.576 -0.620 1.00 51.47 89 SER A O 1
ATOM 731 N N . GLU A 1 90 ? -19.266 8.089 -1.807 1.00 47.91 90 GLU A N 1
ATOM 732 C CA . GLU A 1 90 ? -20.348 8.345 -2.771 1.00 47.91 90 GLU A CA 1
ATOM 733 C C . GLU A 1 90 ? -20.327 7.351 -3.947 1.00 47.91 90 GLU A C 1
ATOM 735 O O . GLU A 1 90 ? -21.364 7.097 -4.555 1.00 47.91 90 GLU A O 1
ATOM 740 N N . ASN A 1 91 ? -19.165 6.749 -4.244 1.00 45.00 91 ASN A N 1
ATOM 741 C CA . ASN A 1 91 ? -18.982 5.777 -5.335 1.00 45.00 91 ASN A CA 1
ATOM 742 C C . ASN A 1 91 ? -18.737 4.331 -4.853 1.00 45.00 91 ASN A C 1
ATOM 744 O O . ASN A 1 91 ? -18.832 3.398 -5.651 1.00 45.00 91 ASN A O 1
ATOM 748 N N . LYS A 1 92 ? -18.416 4.139 -3.568 1.00 55.06 92 LYS A N 1
ATOM 749 C CA . LYS A 1 92 ? -18.207 2.851 -2.881 1.00 55.06 92 LYS A CA 1
ATOM 750 C C . LYS A 1 92 ? -18.892 2.869 -1.514 1.00 55.06 92 LYS A C 1
ATOM 752 O O . LYS A 1 92 ? -19.279 3.926 -1.027 1.00 55.06 92 LYS A O 1
ATOM 757 N N . SER A 1 93 ? -19.048 1.717 -0.865 1.00 65.12 93 SER A N 1
ATOM 758 C CA . SER A 1 93 ? -19.600 1.680 0.492 1.00 65.12 93 SER A CA 1
ATOM 759 C C . SER A 1 93 ? -18.613 2.263 1.523 1.00 65.12 93 SER A C 1
ATOM 761 O O . SER A 1 93 ? -17.396 2.206 1.363 1.00 65.12 93 SER A O 1
ATOM 763 N N . PHE A 1 94 ? -19.133 2.899 2.578 1.00 78.62 94 PHE A N 1
ATOM 764 C CA . PHE A 1 94 ? -18.329 3.599 3.591 1.00 78.62 94 PHE A CA 1
ATOM 765 C C . PHE A 1 94 ? -17.331 2.652 4.286 1.00 78.62 94 PHE A C 1
ATOM 767 O O . PHE A 1 94 ? -17.758 1.689 4.931 1.00 78.62 94 PHE A O 1
ATOM 774 N N . CYS A 1 95 ? -16.028 2.944 4.180 1.00 81.75 95 CYS A N 1
ATOM 775 C CA . CYS A 1 95 ? -14.913 2.194 4.780 1.00 81.75 95 CYS A CA 1
ATOM 776 C C . CYS A 1 95 ? -15.003 0.677 4.547 1.00 81.75 95 CYS A C 1
ATOM 778 O O . CYS A 1 95 ? -15.182 -0.118 5.480 1.00 81.75 95 CYS A O 1
ATOM 780 N N . GLU A 1 96 ? -14.918 0.284 3.278 1.00 86.88 96 GLU A N 1
ATOM 781 C CA . GLU A 1 96 ? -14.943 -1.114 2.833 1.00 86.88 96 GLU A CA 1
ATOM 782 C C . GLU A 1 96 ? -13.844 -1.954 3.469 1.00 86.88 96 GLU A C 1
ATOM 784 O O . GLU A 1 96 ? -14.132 -3.069 3.897 1.00 86.88 96 GLU A O 1
ATOM 789 N N . ASP A 1 97 ? -12.646 -1.399 3.663 1.00 91.62 97 ASP A N 1
ATOM 790 C CA . ASP A 1 97 ? -11.517 -2.135 4.239 1.00 91.62 97 ASP A CA 1
ATOM 791 C C . ASP A 1 97 ? -11.856 -2.688 5.637 1.00 91.62 97 ASP A C 1
ATOM 793 O O . ASP A 1 97 ? -11.505 -3.822 5.968 1.00 91.62 97 ASP A O 1
ATOM 797 N N . LEU A 1 98 ? -12.637 -1.948 6.436 1.00 94.12 98 LEU A N 1
ATOM 798 C CA . LEU A 1 98 ? -13.124 -2.417 7.742 1.00 94.12 98 LEU A CA 1
ATOM 799 C C . LEU A 1 98 ? -14.173 -3.532 7.619 1.00 94.12 98 LEU A C 1
ATOM 801 O O . LEU A 1 98 ? -14.256 -4.408 8.479 1.00 94.12 98 LEU A O 1
ATOM 805 N N . THR A 1 99 ? -14.967 -3.511 6.549 1.00 93.75 99 THR A N 1
ATOM 806 C CA . THR A 1 99 ? -15.964 -4.555 6.256 1.00 93.75 99 THR A CA 1
ATOM 807 C C . THR A 1 99 ? -15.284 -5.837 5.796 1.00 93.75 99 THR A C 1
ATOM 809 O O . THR A 1 99 ? -15.709 -6.930 6.149 1.00 93.75 99 THR A O 1
ATOM 812 N N . GLU A 1 100 ? -14.212 -5.719 5.022 1.00 93.50 100 GLU A N 1
ATOM 813 C CA . GLU A 1 100 ? -13.417 -6.861 4.577 1.00 93.50 100 GLU A CA 1
ATOM 814 C C . GLU A 1 100 ? -12.523 -7.411 5.697 1.00 93.50 100 GLU A C 1
ATOM 816 O O . GLU A 1 100 ? -12.119 -8.574 5.659 1.00 93.50 100 GLU A O 1
ATOM 821 N N . GLY A 1 101 ? -12.240 -6.600 6.720 1.00 94.88 101 GLY A N 1
ATOM 822 C CA . GLY A 1 101 ? -11.265 -6.915 7.762 1.00 94.88 101 GLY A CA 1
ATOM 823 C C . GLY A 1 101 ? -9.823 -6.776 7.267 1.00 94.88 101 GLY A C 1
ATOM 824 O O . GLY A 1 101 ? -8.927 -7.444 7.784 1.00 94.88 101 GLY A O 1
ATOM 825 N N . LYS A 1 102 ? -9.606 -5.964 6.227 1.00 95.75 102 LYS A N 1
ATOM 826 C CA . LYS A 1 102 ? -8.310 -5.751 5.585 1.00 95.75 102 LYS A CA 1
ATOM 827 C C . LYS A 1 102 ? -7.380 -4.974 6.516 1.00 95.75 102 LYS A C 1
ATOM 829 O O . LYS A 1 102 ? -7.742 -3.933 7.062 1.00 95.75 102 LYS A O 1
ATOM 834 N N . PHE A 1 103 ? -6.150 -5.460 6.652 1.00 97.69 103 PHE A N 1
ATOM 835 C CA . PHE A 1 103 ? -5.072 -4.744 7.332 1.00 97.69 103 PHE A CA 1
ATOM 836 C C . PHE A 1 103 ? -4.531 -3.640 6.421 1.00 97.69 103 PHE A C 1
ATOM 838 O O . PHE A 1 103 ? -3.488 -3.802 5.793 1.00 97.69 103 PHE A O 1
ATOM 845 N N . SER A 1 104 ? -5.274 -2.541 6.315 1.00 96.50 104 SER A N 1
ATOM 846 C CA . SER A 1 104 ? -4.834 -1.361 5.577 1.00 96.50 104 SER A CA 1
ATOM 847 C C . SER A 1 104 ? -3.733 -0.609 6.328 1.00 96.50 104 SER A C 1
ATOM 849 O O . SER A 1 104 ? -3.593 -0.751 7.546 1.00 96.50 104 SER A O 1
ATOM 851 N N . PHE A 1 105 ? -2.941 0.203 5.628 1.00 97.94 105 PHE A N 1
ATOM 852 C CA . PHE A 1 105 ? -1.772 0.869 6.215 1.00 97.94 105 PHE A CA 1
ATOM 853 C C . PHE A 1 105 ? -2.073 1.653 7.513 1.00 97.94 105 PHE A C 1
ATOM 855 O O . PHE A 1 105 ? -1.384 1.419 8.513 1.00 97.94 105 PHE A O 1
ATOM 862 N N . PRO A 1 106 ? -3.129 2.497 7.594 1.00 97.31 106 PRO A N 1
ATOM 863 C CA . PRO A 1 106 ? -3.460 3.192 8.842 1.00 97.31 106 PRO A CA 1
ATOM 864 C C . PRO A 1 106 ? -3.878 2.233 9.968 1.00 97.31 106 PRO A C 1
ATOM 866 O O . PRO A 1 106 ? -3.604 2.492 11.138 1.00 97.31 106 PRO A O 1
ATOM 869 N N . VAL A 1 107 ? -4.525 1.113 9.630 1.00 97.88 107 VAL A N 1
ATOM 870 C CA . VAL A 1 107 ? -4.946 0.082 10.593 1.00 97.88 107 VAL A CA 1
ATOM 871 C C . VAL A 1 107 ? -3.740 -0.678 11.144 1.00 97.88 107 VAL A C 1
ATOM 873 O O . VAL A 1 107 ? -3.669 -0.907 12.352 1.00 97.88 107 VAL A O 1
ATOM 876 N N . ILE A 1 108 ? -2.770 -1.023 10.292 1.00 98.38 108 ILE A N 1
ATOM 877 C CA . ILE A 1 108 ? -1.511 -1.658 10.707 1.00 98.38 108 ILE A CA 1
ATOM 878 C C . ILE A 1 108 ? -0.771 -0.760 11.698 1.00 98.38 108 ILE A C 1
ATOM 880 O O . ILE A 1 108 ? -0.418 -1.214 12.789 1.00 98.38 108 ILE A O 1
ATOM 884 N N . HIS A 1 109 ? -0.595 0.522 11.357 1.00 98.44 109 HIS A N 1
ATOM 885 C CA . HIS A 1 109 ? 0.052 1.485 12.247 1.00 98.44 109 HIS A CA 1
ATOM 886 C C . HIS A 1 109 ? -0.675 1.589 13.597 1.00 98.44 109 HIS A C 1
ATOM 888 O O . HIS A 1 109 ? -0.038 1.550 14.650 1.00 98.44 109 HIS A O 1
ATOM 894 N N . ALA A 1 110 ? -2.007 1.683 13.595 1.00 97.81 110 ALA A N 1
ATOM 895 C CA . ALA A 1 110 ? -2.800 1.754 14.820 1.00 97.81 110 ALA A CA 1
ATOM 896 C C . ALA A 1 110 ? -2.579 0.543 15.740 1.00 97.81 110 ALA A C 1
ATOM 898 O O . ALA A 1 110 ? -2.352 0.712 16.936 1.00 97.81 110 ALA A O 1
ATOM 899 N N . ILE A 1 111 ? -2.610 -0.670 15.181 1.00 97.56 111 ILE A N 1
ATOM 900 C CA . ILE A 1 111 ? -2.435 -1.913 15.944 1.00 97.56 111 ILE A CA 1
ATOM 901 C C . ILE A 1 111 ? -1.005 -2.026 16.494 1.00 97.56 111 ILE A C 1
ATOM 903 O O . ILE A 1 111 ? -0.814 -2.471 17.624 1.00 97.56 111 ILE A O 1
ATOM 907 N N . GLN A 1 112 ? 0.006 -1.609 15.729 1.00 96.38 112 GLN A N 1
ATOM 908 C CA . GLN A 1 112 ? 1.412 -1.729 16.138 1.00 96.38 112 GLN A CA 1
ATOM 909 C C . GLN A 1 112 ? 1.877 -0.646 17.098 1.00 96.38 112 GLN A C 1
ATOM 911 O O . GLN A 1 112 ? 2.678 -0.923 17.986 1.00 96.38 112 GLN A O 1
ATOM 916 N N . SER A 1 113 ? 1.379 0.579 16.942 1.00 95.88 113 SER A N 1
ATOM 917 C CA . SER A 1 113 ? 1.706 1.687 17.844 1.00 95.88 113 SER A CA 1
ATOM 918 C C . SER A 1 113 ? 1.036 1.537 19.214 1.00 95.88 113 SER A C 1
ATOM 920 O O . SER A 1 113 ? 1.513 2.105 20.200 1.00 95.88 113 SER A O 1
ATOM 922 N N . ARG A 1 114 ? -0.058 0.766 19.298 1.00 94.12 114 ARG A N 1
ATOM 923 C CA . ARG A 1 114 ? -0.830 0.509 20.523 1.00 94.12 114 ARG A CA 1
ATOM 924 C C . ARG A 1 114 ? -1.121 -0.993 20.700 1.00 94.12 114 ARG A C 1
ATOM 926 O O . ARG A 1 114 ? -2.284 -1.381 20.691 1.00 94.12 114 ARG A O 1
ATOM 933 N N . PRO A 1 115 ? -0.105 -1.847 20.930 1.00 91.50 115 PRO A N 1
ATOM 934 C CA . PRO A 1 115 ? -0.300 -3.301 21.017 1.00 91.50 115 PRO A CA 1
ATOM 935 C C . PRO A 1 115 ? -1.173 -3.734 22.209 1.00 91.50 115 PRO A C 1
ATOM 937 O O . PRO A 1 115 ? -1.824 -4.778 22.158 1.00 91.50 115 PRO A O 1
ATOM 940 N N . GLU A 1 116 ? -1.216 -2.916 23.263 1.00 93.31 116 GLU A N 1
ATOM 941 C CA . GLU A 1 116 ? -2.070 -3.113 24.442 1.00 93.31 116 GLU A CA 1
ATOM 942 C C . GLU A 1 116 ? -3.558 -2.846 24.139 1.00 93.31 116 GLU A C 1
ATOM 944 O O . GLU A 1 116 ? -4.449 -3.387 24.798 1.00 93.31 116 GLU A O 1
ATOM 949 N N . ASP A 1 117 ? -3.845 -2.015 23.130 1.00 93.62 117 ASP A N 1
ATOM 950 C CA . ASP A 1 117 ? -5.199 -1.640 22.743 1.00 93.62 117 ASP A CA 1
ATOM 951 C C . ASP A 1 117 ? -5.722 -2.578 21.649 1.00 93.62 117 ASP A C 1
ATOM 953 O O . ASP A 1 117 ? -5.389 -2.495 20.465 1.00 93.62 117 ASP A O 1
ATOM 957 N N . ARG A 1 118 ? -6.593 -3.503 22.055 1.00 95.44 118 ARG A N 1
ATOM 958 C CA . ARG A 1 118 ? -7.167 -4.503 21.148 1.00 95.44 118 ARG A CA 1
ATOM 959 C C . ARG A 1 118 ? -8.413 -4.012 20.412 1.00 95.44 118 ARG A C 1
ATOM 961 O O . ARG A 1 118 ? -9.005 -4.799 19.676 1.00 95.44 118 ARG A O 1
ATOM 968 N N . GLN A 1 119 ? -8.856 -2.768 20.606 1.00 97.31 119 GLN A N 1
ATOM 969 C CA . GLN A 1 119 ? -10.147 -2.305 20.094 1.00 97.31 119 GLN A CA 1
ATOM 970 C C . GLN A 1 119 ? -10.187 -2.305 18.564 1.00 97.31 119 GLN A C 1
ATOM 972 O O . GLN A 1 119 ? -11.098 -2.897 17.987 1.00 97.31 119 GLN A O 1
ATOM 977 N N . VAL A 1 120 ? -9.171 -1.732 17.907 1.00 97.19 120 VAL A N 1
ATOM 978 C CA . VAL A 1 120 ? -9.068 -1.706 16.434 1.00 97.19 120 VAL A CA 1
ATOM 979 C C . VAL A 1 120 ? -9.042 -3.129 15.873 1.00 97.19 120 VAL A C 1
ATOM 981 O O . VAL A 1 120 ? -9.807 -3.457 14.969 1.00 97.19 120 VAL A O 1
ATOM 984 N N . MET A 1 121 ? -8.235 -4.008 16.472 1.00 96.75 121 MET A N 1
ATOM 985 C CA . MET A 1 121 ? -8.141 -5.412 16.069 1.00 96.75 121 MET A CA 1
ATOM 986 C C . MET A 1 121 ? -9.474 -6.160 16.223 1.00 96.75 121 MET A C 1
ATOM 988 O O . MET A 1 121 ? -9.867 -6.940 15.356 1.00 96.75 121 MET A O 1
ATOM 992 N N . ASN A 1 122 ? -10.182 -5.931 17.329 1.00 97.12 122 ASN A N 1
ATOM 993 C CA . ASN A 1 122 ? -11.470 -6.560 17.597 1.00 97.12 122 ASN A CA 1
ATOM 994 C C . ASN A 1 122 ? -12.549 -6.068 16.630 1.00 97.12 122 ASN A C 1
ATOM 996 O O . ASN A 1 122 ? -13.349 -6.880 16.174 1.00 97.12 122 ASN A O 1
ATOM 1000 N N . ILE A 1 123 ? -12.561 -4.778 16.287 1.00 96.75 123 ILE A N 1
ATOM 1001 C CA . ILE A 1 123 ? -13.481 -4.230 15.282 1.00 96.75 123 ILE A CA 1
ATOM 1002 C C . ILE A 1 123 ? -13.173 -4.822 13.903 1.00 96.75 123 ILE A C 1
ATOM 1004 O O . ILE A 1 123 ? -14.085 -5.277 13.215 1.00 96.75 123 ILE A O 1
ATOM 1008 N N . LEU A 1 124 ? -11.894 -4.900 13.524 1.00 96.56 124 LEU A N 1
ATOM 1009 C CA . LEU A 1 124 ? -11.478 -5.462 12.239 1.00 96.56 124 LEU A CA 1
ATOM 1010 C C . LEU A 1 124 ? -11.909 -6.932 12.083 1.00 96.56 124 LEU A C 1
ATOM 1012 O O . LEU A 1 124 ? -12.384 -7.344 11.026 1.00 96.56 124 LEU A O 1
ATOM 1016 N N . ARG A 1 125 ? -11.823 -7.715 13.168 1.00 96.31 125 ARG A N 1
ATOM 1017 C CA . ARG A 1 125 ? -12.293 -9.111 13.221 1.00 96.31 125 ARG A CA 1
ATOM 1018 C C . ARG A 1 125 ? -13.794 -9.261 12.991 1.00 96.31 125 ARG A C 1
ATOM 1020 O O . ARG A 1 125 ? -14.211 -10.284 12.456 1.00 96.31 125 ARG A O 1
ATOM 1027 N N . GLN A 1 126 ? -14.593 -8.269 13.385 1.00 96.38 126 GLN A N 1
ATOM 1028 C CA . GLN A 1 126 ? -16.048 -8.317 13.232 1.00 96.38 126 GLN A CA 1
ATOM 1029 C C . GLN A 1 126 ? -16.493 -8.208 11.775 1.00 96.38 126 GLN A C 1
ATOM 1031 O O . GLN A 1 126 ? -17.622 -8.596 11.483 1.00 96.38 126 GLN A O 1
ATOM 1036 N N . ARG A 1 127 ? -15.649 -7.674 10.872 1.00 95.31 127 ARG A N 1
ATOM 1037 C CA . ARG A 1 127 ? -16.014 -7.442 9.461 1.00 95.31 127 ARG A CA 1
ATOM 1038 C C . ARG A 1 127 ? -17.357 -6.711 9.341 1.00 95.31 127 ARG A C 1
ATOM 1040 O O . ARG A 1 127 ? -18.252 -7.077 8.579 1.00 95.31 127 ARG A O 1
ATOM 1047 N N . THR A 1 128 ? -17.523 -5.708 10.204 1.00 93.19 128 THR A N 1
ATOM 1048 C CA . THR A 1 128 ? -18.815 -5.076 10.462 1.00 93.19 128 THR A CA 1
ATOM 1049 C C . THR A 1 128 ? -19.284 -4.234 9.280 1.00 93.19 128 THR A C 1
ATOM 1051 O O . THR A 1 128 ? -18.501 -3.567 8.604 1.00 93.19 128 THR A O 1
ATOM 1054 N N . ARG A 1 129 ? -20.600 -4.222 9.063 1.00 92.44 129 ARG A N 1
ATOM 1055 C CA . ARG A 1 129 ? -21.274 -3.291 8.145 1.00 92.44 129 ARG A CA 1
ATOM 1056 C C . ARG A 1 129 ? -21.883 -2.092 8.874 1.00 92.44 129 ARG A C 1
ATOM 1058 O O . ARG A 1 129 ? -22.354 -1.174 8.211 1.00 92.44 129 ARG A O 1
ATOM 1065 N N . ASP A 1 130 ? -21.858 -2.097 10.206 1.00 93.19 130 ASP A N 1
ATOM 1066 C CA . ASP A 1 130 ? -22.414 -1.037 11.041 1.00 93.19 130 ASP A CA 1
ATOM 1067 C C . ASP A 1 130 ? -21.594 0.256 10.901 1.00 93.19 130 ASP A C 1
ATOM 1069 O O . ASP A 1 130 ? -20.378 0.279 11.112 1.00 93.19 130 ASP A O 1
ATOM 1073 N N . ILE A 1 131 ? -22.274 1.338 10.524 1.00 90.56 131 ILE A N 1
ATOM 1074 C CA . ILE A 1 131 ? -21.661 2.642 10.261 1.00 90.56 131 ILE A CA 1
ATOM 1075 C C . ILE A 1 131 ? -21.103 3.269 11.543 1.00 90.56 131 ILE A C 1
ATOM 1077 O O . ILE A 1 131 ? -20.038 3.885 11.496 1.00 90.56 131 ILE A O 1
ATOM 1081 N N . GLU A 1 132 ? -21.773 3.113 12.682 1.00 93.00 132 GLU A N 1
ATOM 1082 C CA . GLU A 1 132 ? -21.333 3.702 13.947 1.00 93.00 132 GLU A CA 1
ATOM 1083 C C . GLU A 1 132 ? -20.099 2.978 14.485 1.00 93.00 132 GLU A C 1
ATOM 1085 O O . GLU A 1 132 ? -19.153 3.626 14.937 1.00 93.00 132 GLU A O 1
ATOM 1090 N N . VAL A 1 133 ? -20.024 1.652 14.323 1.00 94.81 133 VAL A N 1
ATOM 1091 C CA . VAL A 1 133 ? -18.805 0.894 14.657 1.00 94.81 133 VAL A CA 1
ATOM 1092 C C . VAL A 1 133 ? -17.632 1.311 13.759 1.00 94.81 133 VAL A C 1
ATOM 1094 O O . VAL A 1 133 ? -16.512 1.485 14.245 1.00 94.81 133 VAL A O 1
ATOM 1097 N N . LYS A 1 134 ? -17.874 1.540 12.461 1.00 94.00 134 LYS A N 1
ATOM 1098 C CA . LYS A 1 134 ? -16.848 2.052 11.535 1.00 94.00 134 LYS A CA 1
ATOM 1099 C C . LYS A 1 134 ? -16.375 3.454 11.920 1.00 94.00 134 LYS A C 1
ATOM 1101 O O . LYS A 1 134 ? -15.170 3.673 12.016 1.00 94.00 134 LYS A O 1
ATOM 1106 N N . LYS A 1 135 ? -17.293 4.386 12.201 1.00 93.19 135 LYS A N 1
ATOM 1107 C CA . LYS A 1 135 ? -16.959 5.739 12.686 1.00 93.19 135 LYS A CA 1
ATOM 1108 C C . LYS A 1 135 ? -16.150 5.688 13.978 1.00 93.19 135 LYS A C 1
ATOM 1110 O O . LYS A 1 135 ? -15.168 6.416 14.112 1.00 93.19 135 LYS A O 1
ATOM 1115 N N . TYR A 1 136 ? -16.522 4.801 14.899 1.00 95.81 136 TYR A N 1
ATOM 1116 C CA . TYR A 1 136 ? -15.770 4.601 16.128 1.00 95.81 136 TYR A CA 1
ATOM 1117 C C . TYR A 1 136 ? -14.342 4.119 15.845 1.00 95.81 136 TYR A C 1
ATOM 1119 O O . TYR A 1 136 ? -13.388 4.705 16.356 1.00 95.81 136 TYR A O 1
ATOM 1127 N N . CYS A 1 137 ? -14.169 3.133 14.959 1.00 96.50 137 CYS A N 1
ATOM 1128 C CA . CYS A 1 137 ? -12.844 2.685 14.525 1.00 96.50 137 CYS A CA 1
ATOM 1129 C C . CYS A 1 137 ? -12.015 3.831 13.932 1.00 96.50 137 CYS A C 1
ATOM 1131 O O . CYS A 1 137 ? -10.871 4.017 14.329 1.00 96.50 137 CYS A O 1
ATOM 1133 N N . ILE A 1 138 ? -12.593 4.638 13.037 1.00 94.88 138 ILE A N 1
ATOM 1134 C CA . ILE A 1 138 ? -11.925 5.810 12.444 1.00 94.88 138 ILE A CA 1
ATOM 1135 C C . ILE A 1 138 ? -11.483 6.792 13.535 1.00 94.88 138 ILE A C 1
ATOM 1137 O O . ILE A 1 138 ? -10.355 7.276 13.493 1.00 94.88 138 ILE A O 1
ATOM 1141 N N . SER A 1 139 ? -12.321 7.038 14.549 1.00 95.69 139 SER A N 1
ATOM 1142 C CA . SER A 1 139 ? -11.952 7.915 15.668 1.00 95.69 139 SER A CA 1
ATOM 1143 C C . SER A 1 139 ? -10.774 7.372 16.491 1.00 95.69 139 SER A C 1
ATOM 1145 O O . SER A 1 139 ? -9.943 8.150 16.955 1.00 95.69 139 SER A O 1
ATOM 1147 N N . LEU A 1 140 ? -10.648 6.045 16.629 1.00 97.00 140 LEU A N 1
ATOM 1148 C CA . LEU A 1 140 ? -9.478 5.414 17.247 1.00 97.00 140 LEU A CA 1
ATOM 1149 C C . LEU A 1 140 ? -8.224 5.589 16.382 1.00 97.00 140 LEU A C 1
ATOM 1151 O O . LEU A 1 140 ? -7.180 5.965 16.909 1.00 97.00 140 LEU A O 1
ATOM 1155 N N . LEU A 1 141 ? -8.326 5.367 15.065 1.00 96.88 141 LEU A N 1
ATOM 1156 C CA . LEU A 1 141 ? -7.202 5.552 14.136 1.00 96.88 141 LEU A CA 1
ATOM 1157 C C . LEU A 1 141 ? -6.656 6.985 14.192 1.00 96.88 141 LEU A C 1
ATOM 1159 O O . LEU A 1 141 ? -5.437 7.169 14.226 1.00 96.88 141 LEU A O 1
ATOM 1163 N N . ASP A 1 142 ? -7.550 7.976 14.252 1.00 95.44 142 ASP A N 1
ATOM 1164 C CA . ASP A 1 142 ? -7.200 9.392 14.385 1.00 95.44 142 ASP A CA 1
ATOM 1165 C C . ASP A 1 142 ? -6.553 9.695 15.744 1.00 95.44 142 ASP A C 1
ATOM 1167 O O . ASP A 1 142 ? -5.455 10.246 15.802 1.00 95.44 142 ASP A O 1
ATOM 1171 N N . LYS A 1 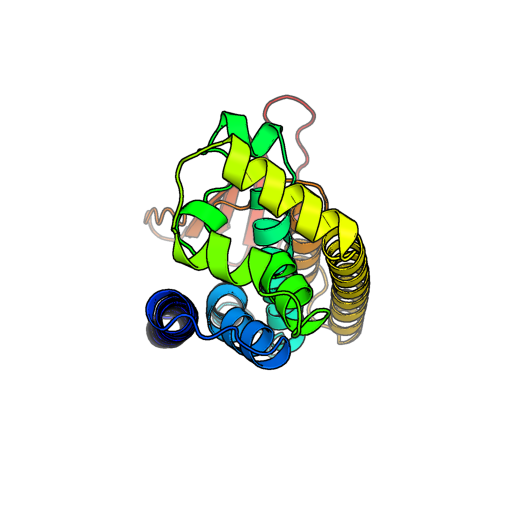143 ? -7.155 9.217 16.844 1.00 96.69 143 LYS A N 1
ATOM 1172 C CA . LYS A 1 143 ? -6.601 9.344 18.204 1.00 96.69 143 LYS A CA 1
ATOM 1173 C C . LYS A 1 143 ? -5.206 8.725 18.333 1.00 96.69 143 LYS A C 1
ATOM 1175 O O . LYS A 1 143 ? -4.385 9.215 19.106 1.00 96.69 143 LYS A O 1
ATOM 1180 N N . PHE A 1 144 ? -4.931 7.642 17.611 1.00 97.50 144 PHE A N 1
ATOM 1181 C CA . PHE A 1 144 ? -3.619 6.989 17.605 1.00 97.50 144 PHE A CA 1
ATOM 1182 C C . PHE A 1 144 ? -2.621 7.653 16.647 1.00 97.50 144 PHE A C 1
ATOM 1184 O O . PHE A 1 144 ? -1.482 7.205 16.558 1.00 97.50 144 PHE A O 1
ATOM 1191 N N . GLY A 1 145 ? -3.020 8.721 15.949 1.00 97.12 145 GLY A N 1
ATOM 1192 C CA . GLY A 1 145 ? -2.167 9.459 15.019 1.00 97.12 145 GLY A CA 1
ATOM 1193 C C . GLY A 1 145 ? -1.929 8.736 13.694 1.00 97.12 145 GLY A C 1
ATOM 1194 O O . GLY A 1 145 ? -1.035 9.115 12.944 1.00 97.12 145 GLY A O 1
ATOM 1195 N N . SER A 1 146 ? -2.714 7.704 13.375 1.00 97.44 146 SER A N 1
ATOM 1196 C CA . SER A 1 146 ? -2.448 6.833 12.222 1.00 97.44 146 SER A CA 1
ATOM 1197 C C . SER A 1 146 ? -2.684 7.529 10.889 1.00 97.44 146 SER A C 1
ATOM 1199 O O . SER A 1 146 ? -1.958 7.281 9.929 1.00 97.44 146 SER A O 1
ATOM 1201 N N . PHE A 1 147 ? -3.656 8.440 10.822 1.00 93.81 147 PHE A N 1
ATOM 1202 C CA . PHE A 1 147 ? -3.883 9.245 9.622 1.00 93.81 147 PHE A CA 1
ATOM 1203 C C . PHE A 1 147 ? -2.777 10.270 9.391 1.00 93.81 147 PHE A C 1
ATOM 1205 O O . PHE A 1 147 ? -2.358 10.447 8.250 1.00 93.81 147 PHE A O 1
ATOM 1212 N N . GLU A 1 148 ? -2.27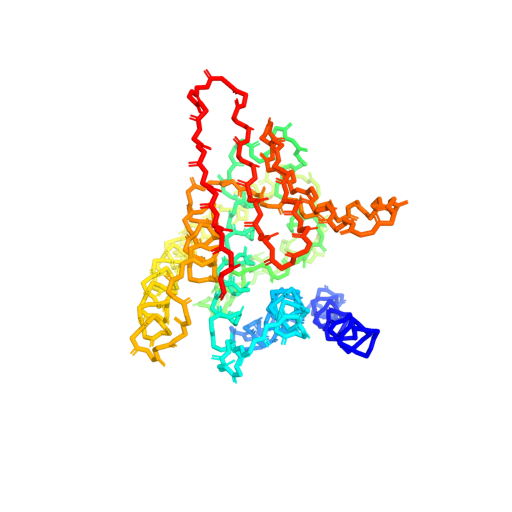7 10.908 10.451 1.00 94.62 148 GLU A N 1
ATOM 1213 C CA . GLU A 1 148 ? -1.141 11.826 10.337 1.00 94.62 148 GLU A CA 1
ATOM 1214 C C . GLU A 1 148 ? 0.123 11.078 9.918 1.00 94.62 148 GLU A C 1
ATOM 1216 O O . GLU A 1 148 ? 0.754 11.454 8.935 1.00 94.62 148 GLU A O 1
ATOM 1221 N N . TYR A 1 149 ? 0.419 9.948 10.566 1.00 97.56 149 TYR A N 1
ATOM 1222 C CA . TYR A 1 149 ? 1.532 9.085 10.180 1.00 97.56 149 TYR A CA 1
ATOM 1223 C C . TYR A 1 149 ? 1.453 8.665 8.706 1.00 97.56 149 TYR A C 1
ATOM 1225 O O . TYR A 1 149 ? 2.426 8.769 7.963 1.00 97.56 149 TYR A O 1
ATOM 1233 N N . THR A 1 150 ? 0.265 8.262 8.249 1.00 95.06 150 THR A N 1
ATOM 1234 C CA . THR A 1 150 ? 0.044 7.876 6.849 1.00 95.06 150 THR A CA 1
ATOM 1235 C C . THR A 1 150 ? 0.299 9.038 5.884 1.00 95.06 150 THR A C 1
ATOM 1237 O O . THR A 1 150 ? 0.917 8.836 4.839 1.00 95.06 150 THR A O 1
ATOM 1240 N N . ARG A 1 151 ? -0.126 10.263 6.225 1.00 90.62 151 ARG A N 1
ATOM 1241 C CA . ARG A 1 151 ? 0.156 11.460 5.415 1.00 90.62 151 ARG A CA 1
ATOM 1242 C C . ARG A 1 151 ? 1.650 11.757 5.331 1.00 90.62 151 ARG A C 1
ATOM 1244 O O . A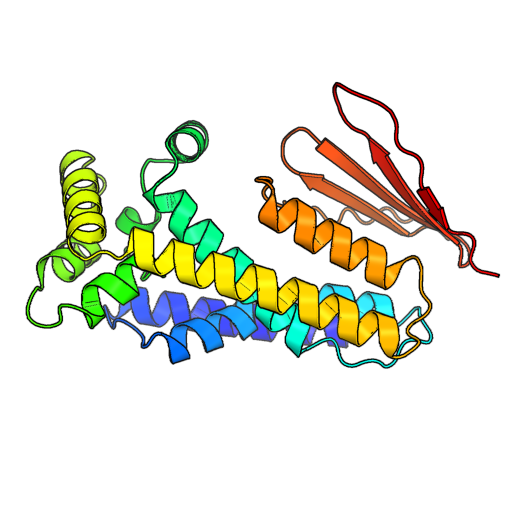RG A 1 151 ? 2.127 12.071 4.244 1.00 90.62 151 ARG A O 1
ATOM 1251 N N . GLU A 1 152 ? 2.383 11.637 6.434 1.00 95.19 152 GLU A N 1
ATOM 1252 C CA . GLU A 1 152 ? 3.837 11.842 6.442 1.00 95.19 152 GLU A CA 1
ATOM 1253 C C . GLU A 1 152 ? 4.571 10.791 5.601 1.00 95.19 152 GLU A C 1
ATOM 1255 O O . GLU A 1 152 ? 5.448 11.137 4.809 1.00 95.19 152 GLU A O 1
ATOM 1260 N N . ILE A 1 153 ? 4.149 9.523 5.668 1.00 94.56 153 ILE A N 1
ATOM 1261 C CA . ILE A 1 153 ? 4.670 8.468 4.787 1.00 94.56 153 ILE A CA 1
ATOM 1262 C C . ILE A 1 153 ? 4.405 8.799 3.313 1.00 94.56 153 ILE A C 1
ATOM 1264 O O . ILE A 1 153 ? 5.316 8.695 2.493 1.00 94.56 153 ILE A O 1
ATOM 1268 N N . LEU A 1 154 ? 3.197 9.253 2.964 1.00 86.31 154 LEU A N 1
ATOM 1269 C CA . LEU A 1 154 ? 2.873 9.659 1.592 1.00 86.31 154 LEU A CA 1
ATOM 1270 C C . LEU A 1 154 ? 3.732 10.837 1.115 1.00 86.31 154 LEU A C 1
ATOM 1272 O O . LEU A 1 154 ? 4.240 10.789 -0.002 1.00 86.31 154 LEU A O 1
ATOM 1276 N N . LYS A 1 155 ? 3.950 11.862 1.949 1.00 85.75 155 LYS A N 1
ATOM 1277 C CA . LYS A 1 155 ? 4.857 12.978 1.625 1.00 85.75 155 LYS A CA 1
ATOM 1278 C C . LYS A 1 155 ? 6.290 12.492 1.390 1.00 85.75 155 LYS A C 1
ATOM 1280 O O . LYS A 1 155 ? 6.919 12.888 0.414 1.00 85.75 155 LYS A O 1
ATOM 1285 N N . GLY A 1 156 ? 6.800 11.605 2.245 1.00 88.25 156 GLY A N 1
ATOM 1286 C CA . GLY A 1 156 ? 8.143 11.042 2.091 1.00 88.25 156 GLY A CA 1
ATOM 1287 C C . GLY A 1 156 ? 8.299 10.210 0.813 1.00 88.25 156 GLY A C 1
ATOM 1288 O O . GLY A 1 156 ? 9.325 10.292 0.136 1.00 88.25 156 GLY A O 1
ATOM 1289 N N . LEU A 1 157 ? 7.269 9.444 0.449 1.00 85.56 157 LEU A N 1
ATOM 1290 C CA . LEU A 1 157 ? 7.241 8.663 -0.788 1.00 85.56 157 LEU A CA 1
ATOM 1291 C C . LEU A 1 157 ? 7.134 9.547 -2.038 1.00 85.56 157 LEU A C 1
ATOM 1293 O O . LEU A 1 157 ? 7.785 9.236 -3.030 1.00 85.56 157 LEU A O 1
ATOM 1297 N N . ASP A 1 158 ? 6.378 10.648 -1.990 1.00 80.12 158 ASP A N 1
ATOM 1298 C CA . ASP A 1 158 ? 6.323 11.651 -3.067 1.00 80.12 158 ASP A CA 1
ATOM 1299 C C . ASP A 1 158 ? 7.708 12.249 -3.345 1.00 80.12 158 ASP A C 1
ATOM 1301 O O . ASP A 1 158 ? 8.204 12.176 -4.470 1.00 80.12 158 ASP A O 1
ATOM 1305 N N . VAL A 1 159 ? 8.383 12.748 -2.304 1.00 83.50 159 VAL A N 1
ATOM 1306 C CA . VAL A 1 159 ? 9.747 13.285 -2.431 1.00 83.50 159 VAL A CA 1
ATOM 1307 C C . VAL A 1 159 ? 10.691 12.224 -3.000 1.00 83.50 159 VAL A C 1
ATOM 1309 O O . VAL A 1 159 ? 11.416 12.493 -3.955 1.00 83.50 159 VAL A O 1
ATOM 1312 N N . SER A 1 160 ? 10.629 10.997 -2.475 1.00 87.12 160 SER A N 1
ATOM 1313 C CA . SER A 1 160 ? 11.469 9.885 -2.937 1.00 87.12 160 SER A CA 1
ATOM 1314 C C . SER A 1 160 ? 11.216 9.537 -4.409 1.00 87.12 160 SER A C 1
ATOM 1316 O O . SER A 1 160 ? 12.161 9.267 -5.146 1.00 87.12 160 SER A O 1
ATOM 1318 N N . ALA A 1 161 ? 9.956 9.568 -4.857 1.00 80.81 161 ALA A N 1
ATOM 1319 C CA . ALA A 1 161 ? 9.593 9.322 -6.249 1.00 80.81 161 ALA A CA 1
ATOM 1320 C C . ALA A 1 161 ? 10.157 10.409 -7.171 1.00 80.81 161 ALA A C 1
ATOM 1322 O O . ALA A 1 161 ? 10.724 10.089 -8.214 1.00 80.81 161 ALA A O 1
ATOM 1323 N N . ARG A 1 162 ? 10.040 11.685 -6.780 1.00 77.38 162 ARG A N 1
ATOM 1324 C CA . ARG A 1 162 ? 10.558 12.824 -7.556 1.00 77.38 162 ARG A CA 1
ATOM 1325 C C . ARG A 1 162 ? 12.076 12.773 -7.690 1.00 77.38 162 ARG A C 1
ATOM 1327 O O . ARG A 1 162 ? 12.579 12.857 -8.805 1.00 77.38 162 ARG A O 1
ATOM 1334 N N . THR A 1 163 ? 12.788 12.532 -6.590 1.00 84.81 163 THR A N 1
ATOM 1335 C CA . THR A 1 163 ? 14.250 12.378 -6.605 1.00 84.81 163 THR A CA 1
ATOM 1336 C C . THR A 1 163 ? 14.694 11.199 -7.470 1.00 84.81 163 THR A C 1
ATOM 1338 O O . THR A 1 163 ? 15.680 11.296 -8.196 1.00 84.81 163 THR A O 1
ATOM 1341 N N . GLU A 1 164 ? 13.970 10.080 -7.433 1.00 84.75 164 GLU A N 1
ATOM 1342 C CA . GLU A 1 164 ? 14.301 8.923 -8.265 1.00 84.75 164 GLU A CA 1
ATOM 1343 C C . GLU A 1 164 ? 14.069 9.197 -9.760 1.00 84.75 164 GLU A C 1
ATOM 1345 O O . GLU A 1 164 ? 14.868 8.768 -10.593 1.00 84.75 164 GLU A O 1
ATOM 1350 N N . VAL A 1 165 ? 13.016 9.943 -10.111 1.00 77.88 165 VAL A N 1
ATOM 1351 C CA . VAL A 1 165 ? 12.773 10.394 -11.491 1.00 77.88 165 VAL A CA 1
ATOM 1352 C C . VAL A 1 165 ? 13.896 11.312 -11.977 1.00 77.88 165 VAL A C 1
ATOM 1354 O O . VAL A 1 165 ? 14.394 11.108 -13.082 1.00 77.88 165 VAL A O 1
ATOM 1357 N N . GLU A 1 166 ? 14.331 12.272 -11.159 1.00 78.62 166 GLU A N 1
ATOM 1358 C CA . GLU A 1 166 ? 15.468 13.154 -11.470 1.00 78.62 166 GLU A CA 1
ATOM 1359 C C . GLU A 1 166 ? 16.748 12.340 -11.704 1.00 78.62 166 GLU A C 1
ATOM 1361 O O . GLU A 1 166 ? 17.376 12.459 -12.756 1.00 78.62 166 GLU A O 1
ATOM 1366 N N . ARG A 1 167 ? 17.067 11.411 -10.792 1.00 82.94 167 ARG A N 1
ATOM 1367 C CA . ARG A 1 167 ? 18.228 10.512 -10.907 1.00 82.94 167 ARG A CA 1
ATOM 1368 C C . ARG A 1 167 ? 18.218 9.704 -12.208 1.00 82.94 167 ARG A C 1
ATOM 1370 O O . ARG A 1 167 ? 19.266 9.487 -12.813 1.00 82.94 167 ARG A O 1
ATOM 1377 N N . LEU A 1 168 ? 17.052 9.210 -12.622 1.00 77.12 168 LEU A N 1
ATOM 1378 C CA . LEU A 1 168 ? 16.898 8.450 -13.865 1.00 77.12 168 LEU A CA 1
ATOM 1379 C C . LEU A 1 168 ? 16.986 9.342 -15.111 1.00 77.12 168 LEU A C 1
ATOM 1381 O O . LEU A 1 168 ? 17.470 8.874 -16.141 1.00 77.12 168 LEU A O 1
ATOM 1385 N N . GLY A 1 169 ? 16.563 10.605 -15.014 1.00 68.31 169 GLY A N 1
ATOM 1386 C CA . GLY A 1 169 ? 16.744 11.613 -16.059 1.00 68.31 169 GLY A CA 1
ATOM 1387 C C . GLY A 1 169 ? 18.214 11.981 -16.279 1.00 68.31 169 GLY A C 1
ATOM 1388 O O . GLY A 1 169 ? 18.660 12.055 -17.423 1.00 68.31 169 GLY A O 1
ATOM 1389 N N . ASP A 1 170 ? 18.989 12.118 -15.202 1.00 66.00 170 ASP A N 1
ATOM 1390 C CA . ASP A 1 170 ? 20.417 12.467 -15.263 1.00 66.00 170 ASP A CA 1
ATOM 1391 C C . ASP A 1 170 ? 21.303 11.342 -15.830 1.00 66.00 170 ASP A C 1
ATOM 1393 O O . ASP A 1 170 ? 22.389 11.595 -16.350 1.00 66.00 170 ASP A O 1
ATOM 1397 N N . LEU A 1 171 ? 20.840 10.087 -15.780 1.00 59.56 171 LEU A N 1
ATOM 1398 C CA . LEU A 1 171 ? 21.555 8.915 -16.304 1.00 59.56 171 LEU A CA 1
ATOM 1399 C C . LEU A 1 171 ? 21.497 8.765 -17.836 1.00 59.56 171 LEU A C 1
ATOM 1401 O O . LEU A 1 171 ? 21.917 7.735 -18.363 1.00 59.56 171 LEU A O 1
ATOM 1405 N N . GLY A 1 172 ? 20.989 9.763 -18.562 1.00 49.72 172 GLY A N 1
ATOM 1406 C CA . GLY A 1 172 ? 20.955 9.735 -20.025 1.00 49.72 172 GLY A CA 1
ATOM 1407 C C . GLY A 1 172 ? 19.945 8.740 -20.603 1.00 49.72 172 GLY A C 1
ATOM 1408 O O . GLY A 1 172 ? 20.089 8.325 -21.751 1.00 49.72 172 GLY A O 1
ATOM 1409 N N . VAL A 1 173 ? 18.916 8.357 -19.834 1.00 51.66 173 VAL A N 1
ATOM 1410 C CA . VAL A 1 173 ? 17.710 7.745 -20.411 1.00 51.66 173 VAL A CA 1
ATOM 1411 C C . VAL A 1 173 ? 17.109 8.774 -21.356 1.00 51.66 173 VAL A C 1
ATOM 1413 O O . VAL A 1 173 ? 16.868 9.904 -20.934 1.00 51.66 173 VAL A O 1
ATOM 1416 N N . GLU A 1 174 ? 16.911 8.412 -22.624 1.00 43.66 174 GLU A N 1
ATOM 1417 C CA . GLU A 1 174 ? 16.483 9.367 -23.645 1.00 43.66 174 GLU A CA 1
ATOM 1418 C C . GLU A 1 174 ? 15.320 10.264 -23.161 1.00 43.66 174 GLU A C 1
ATOM 1420 O O . GLU A 1 174 ? 14.315 9.764 -22.633 1.00 43.66 174 GLU A O 1
ATOM 1425 N N . PRO A 1 175 ? 15.421 11.600 -23.294 1.00 41.81 175 PRO A N 1
ATOM 1426 C CA . PRO A 1 175 ? 14.919 12.470 -22.230 1.00 41.81 175 PRO A CA 1
ATOM 1427 C C . PRO A 1 175 ? 13.422 12.794 -22.266 1.00 41.81 175 PRO A C 1
ATOM 1429 O O . PRO A 1 175 ? 12.996 13.661 -21.509 1.00 41.81 175 PRO A O 1
ATOM 1432 N N . ARG A 1 176 ? 12.594 12.213 -23.148 1.00 43.91 176 ARG A N 1
ATOM 1433 C CA . ARG A 1 176 ? 11.304 12.874 -23.468 1.00 43.91 176 ARG A CA 1
ATOM 1434 C C . ARG A 1 176 ? 10.034 12.062 -23.300 1.00 43.91 176 ARG A C 1
ATOM 1436 O O . ARG A 1 176 ? 9.034 12.651 -22.910 1.00 43.91 176 ARG A O 1
ATOM 1443 N N . THR A 1 177 ? 10.038 10.749 -23.500 1.00 45.25 177 THR A N 1
ATOM 1444 C CA . THR A 1 177 ? 8.777 9.982 -23.434 1.00 45.25 177 THR A CA 1
ATOM 1445 C C . THR A 1 177 ? 8.662 9.203 -22.133 1.00 45.25 177 THR A C 1
ATOM 1447 O O . THR A 1 177 ? 7.652 9.296 -21.444 1.00 45.25 177 THR A O 1
ATOM 1450 N N . PHE A 1 178 ? 9.714 8.491 -21.729 1.00 46.88 178 PHE A N 1
ATOM 1451 C CA . PHE A 1 178 ? 9.656 7.625 -20.552 1.00 46.88 178 PHE A CA 1
ATOM 1452 C C . PHE A 1 178 ? 9.675 8.420 -19.238 1.00 46.88 178 PHE A C 1
ATOM 1454 O O . PHE A 1 178 ? 8.839 8.196 -18.362 1.00 46.88 178 PHE A O 1
ATOM 1461 N N . CYS A 1 179 ? 10.569 9.407 -19.120 1.00 47.94 179 CYS A N 1
ATOM 1462 C CA . CYS A 1 179 ? 10.629 10.290 -17.953 1.00 47.94 179 CYS A CA 1
ATOM 1463 C C . CYS A 1 179 ? 9.345 11.123 -17.823 1.00 47.94 179 CYS A C 1
ATOM 1465 O O . CYS A 1 179 ? 8.784 11.217 -16.739 1.00 47.94 179 CYS A O 1
ATOM 1467 N N . LEU A 1 180 ? 8.797 11.613 -18.941 1.00 45.19 180 LEU A N 1
ATOM 1468 C CA . LEU A 1 180 ? 7.552 12.381 -18.963 1.00 45.19 180 LEU A CA 1
ATOM 1469 C C . LEU A 1 180 ? 6.331 11.516 -18.627 1.00 45.19 180 LEU A C 1
ATOM 1471 O O . LEU A 1 180 ? 5.494 11.946 -17.848 1.00 45.19 180 LEU A O 1
ATOM 1475 N N . VAL A 1 181 ? 6.235 10.280 -19.135 1.00 50.03 181 VAL A N 1
ATOM 1476 C CA . VAL A 1 181 ? 5.189 9.320 -18.732 1.00 50.03 181 VAL A CA 1
ATOM 1477 C C . VAL A 1 181 ? 5.294 9.014 -17.246 1.00 50.03 181 VAL A C 1
ATOM 1479 O O . VAL A 1 181 ? 4.273 8.976 -16.566 1.00 50.03 181 VAL A O 1
ATOM 1482 N N . THR A 1 182 ? 6.507 8.858 -16.719 1.00 51.84 182 THR A N 1
ATOM 1483 C CA . THR A 1 182 ? 6.693 8.562 -15.299 1.00 51.84 182 THR A CA 1
ATOM 1484 C C . THR A 1 182 ? 6.401 9.774 -14.423 1.00 51.84 182 THR A C 1
ATOM 1486 O O . THR A 1 182 ? 5.717 9.630 -13.421 1.00 51.84 182 THR A O 1
ATOM 1489 N N . TYR A 1 183 ? 6.797 10.974 -14.845 1.00 49.00 183 TYR A N 1
ATOM 1490 C CA . TYR A 1 183 ? 6.469 12.247 -14.204 1.00 49.00 183 TYR A CA 1
ATOM 1491 C C . TYR A 1 183 ? 4.962 12.529 -14.239 1.00 49.00 183 TYR A C 1
ATOM 1493 O O . TYR A 1 183 ? 4.378 12.904 -13.233 1.00 49.00 183 TYR A O 1
ATOM 1501 N N . ILE A 1 184 ? 4.297 12.256 -15.365 1.00 48.88 184 ILE A N 1
ATOM 1502 C CA . ILE A 1 184 ? 2.841 12.355 -15.512 1.00 48.88 184 ILE A CA 1
ATOM 1503 C C . ILE A 1 184 ? 2.143 11.319 -14.627 1.00 48.88 184 ILE A C 1
ATOM 1505 O O . ILE A 1 184 ? 1.142 11.648 -13.996 1.00 48.88 184 ILE A O 1
ATOM 1509 N N . ILE A 1 185 ? 2.643 10.080 -14.556 1.00 53.25 185 ILE A N 1
ATOM 1510 C CA . ILE A 1 185 ? 2.123 9.065 -13.633 1.00 53.25 185 ILE A CA 1
ATOM 1511 C C . ILE A 1 185 ? 2.283 9.576 -12.206 1.00 53.25 185 ILE A C 1
ATOM 1513 O O . ILE A 1 185 ? 1.271 9.683 -11.530 1.00 53.25 185 ILE A O 1
ATOM 1517 N N . VAL A 1 186 ? 3.486 9.963 -11.779 1.00 53.66 186 VAL A N 1
ATOM 1518 C CA . VAL A 1 186 ? 3.788 10.542 -10.460 1.00 53.66 186 VAL A CA 1
ATOM 1519 C C . VAL A 1 186 ? 2.813 11.683 -10.152 1.00 53.66 186 VAL A C 1
ATOM 1521 O O . VAL A 1 186 ? 2.032 11.578 -9.211 1.00 53.66 186 VAL A O 1
ATOM 1524 N N . ASP A 1 187 ? 2.728 12.707 -10.997 1.00 49.72 187 ASP A N 1
ATOM 1525 C CA . ASP A 1 187 ? 1.861 13.864 -10.768 1.00 49.72 187 ASP A CA 1
ATOM 1526 C C . ASP A 1 187 ? 0.372 13.504 -10.705 1.00 49.72 187 ASP A C 1
ATOM 1528 O O . ASP A 1 187 ? -0.344 14.016 -9.851 1.00 49.72 187 ASP A O 1
ATOM 1532 N N . LEU A 1 188 ? -0.130 12.590 -11.536 1.00 48.38 188 LEU A N 1
ATOM 1533 C CA . LEU A 1 188 ? -1.547 12.189 -11.493 1.00 48.38 188 LEU A CA 1
ATOM 1534 C C . LEU A 1 188 ? -1.877 11.302 -10.302 1.00 48.38 188 LEU A C 1
ATOM 1536 O O . LEU A 1 188 ? -2.964 11.408 -9.727 1.00 48.38 188 LEU A O 1
ATOM 1540 N N . THR A 1 189 ? -0.914 10.466 -9.930 1.00 51.47 189 THR A N 1
ATOM 1541 C CA . THR A 1 189 ? -0.933 9.649 -8.721 1.00 51.47 189 THR A CA 1
ATOM 1542 C C . THR A 1 189 ? -0.990 10.522 -7.488 1.00 51.47 189 THR A C 1
ATOM 1544 O O . THR A 1 189 ? -1.664 10.159 -6.532 1.00 51.47 189 THR A O 1
ATOM 1547 N N . ILE A 1 190 ? -0.300 11.662 -7.497 1.00 48.56 190 ILE A N 1
ATOM 1548 C CA . ILE A 1 190 ? -0.215 12.593 -6.372 1.00 48.56 190 ILE A CA 1
ATOM 1549 C C . ILE A 1 190 ? -1.418 13.542 -6.345 1.00 48.56 190 ILE A C 1
ATOM 1551 O O . ILE A 1 190 ? -1.975 13.800 -5.278 1.00 48.56 190 ILE A O 1
ATOM 1555 N N . LEU A 1 191 ? -1.911 13.987 -7.502 1.00 42.06 191 LEU A N 1
ATOM 1556 C CA . LEU A 1 191 ? -2.928 15.038 -7.587 1.00 42.06 191 LEU A CA 1
ATOM 1557 C C . LEU A 1 191 ? -4.349 14.636 -7.189 1.00 42.06 191 LEU A C 1
ATOM 1559 O O . LEU A 1 191 ? -5.161 15.528 -6.974 1.00 42.06 191 LEU A O 1
ATOM 1563 N N . GLY A 1 192 ? -4.710 13.354 -7.075 1.00 40.59 192 GLY A N 1
ATOM 1564 C CA . GLY A 1 192 ? -6.129 13.057 -6.811 1.00 40.59 192 GLY A CA 1
ATOM 1565 C C . GLY A 1 192 ? -6.699 11.834 -7.484 1.00 40.59 192 GLY A C 1
ATOM 1566 O O . GLY A 1 192 ? -7.650 11.239 -6.985 1.00 40.59 192 GLY A O 1
ATOM 1567 N N . HIS A 1 193 ? -6.178 11.511 -8.659 1.00 42.94 193 HIS A N 1
ATOM 1568 C CA . HIS A 1 193 ? -6.986 10.860 -9.670 1.00 42.94 193 HIS A CA 1
ATOM 1569 C C . HIS A 1 193 ? -6.574 9.396 -9.825 1.00 42.94 193 HIS A C 1
ATOM 1571 O O . HIS A 1 193 ? -5.509 9.083 -10.347 1.00 42.94 193 HIS A O 1
ATOM 1577 N N . ILE A 1 194 ? -7.442 8.500 -9.344 1.00 37.91 194 ILE A N 1
ATOM 1578 C CA . ILE A 1 194 ? -7.313 7.042 -9.458 1.00 37.91 194 ILE A CA 1
ATOM 1579 C C . ILE A 1 194 ? -7.086 6.668 -10.926 1.00 37.91 194 ILE A C 1
ATOM 1581 O O . ILE A 1 194 ? -7.931 6.944 -11.780 1.00 37.91 194 ILE A O 1
ATOM 1585 N N . LEU A 1 195 ? -5.963 6.012 -11.210 1.00 35.94 195 LEU A N 1
ATOM 1586 C CA . LEU A 1 195 ? -5.713 5.363 -12.491 1.00 35.94 195 LEU A CA 1
ATOM 1587 C C . LEU A 1 195 ? -6.504 4.053 -12.544 1.00 35.94 195 LEU A C 1
ATOM 1589 O O . LEU A 1 195 ? -6.213 3.123 -11.797 1.00 35.94 195 LEU A O 1
ATOM 1593 N N . GLN A 1 196 ? -7.486 3.964 -13.441 1.00 32.94 196 GLN A N 1
ATOM 1594 C CA . GLN A 1 196 ? -8.090 2.695 -13.834 1.00 32.94 196 GLN A CA 1
ATOM 1595 C C . GLN A 1 196 ? -7.489 2.313 -15.196 1.00 32.94 196 GLN A C 1
ATOM 1597 O O . GLN A 1 196 ? -7.873 2.814 -16.252 1.00 32.94 196 GLN A O 1
ATOM 1602 N N . LEU A 1 197 ? -6.455 1.468 -15.182 1.00 32.34 197 LEU A N 1
ATOM 1603 C CA . LEU A 1 197 ? -5.787 1.027 -16.409 1.00 32.34 197 LEU A CA 1
ATOM 1604 C C . LEU A 1 197 ? -6.673 0.018 -17.163 1.00 32.34 197 LEU A C 1
ATOM 1606 O O . LEU A 1 197 ? -6.659 -1.174 -16.873 1.00 32.34 197 LEU A O 1
ATOM 1610 N N . ASN A 1 198 ? -7.428 0.498 -18.152 1.00 28.72 198 ASN A N 1
ATOM 1611 C CA . ASN A 1 198 ? -8.180 -0.335 -19.093 1.00 28.72 198 ASN A CA 1
ATOM 1612 C C . ASN A 1 198 ? -7.354 -0.584 -20.362 1.00 28.72 198 ASN A C 1
ATOM 1614 O O . ASN A 1 198 ? -7.512 0.115 -21.359 1.00 28.72 198 ASN A O 1
ATOM 1618 N N . ILE A 1 199 ? -6.485 -1.598 -20.362 1.00 30.38 199 ILE A N 1
ATOM 1619 C CA . ILE A 1 199 ? -5.729 -1.970 -21.569 1.00 30.38 199 ILE A CA 1
ATOM 1620 C C . ILE A 1 199 ? -6.694 -2.588 -22.596 1.00 30.38 199 ILE A C 1
ATOM 1622 O O . ILE A 1 199 ? -6.986 -3.780 -22.553 1.00 30.38 199 ILE A O 1
ATOM 1626 N N . ILE A 1 200 ? -7.204 -1.777 -23.523 1.00 29.83 200 ILE A N 1
ATOM 1627 C CA . ILE A 1 200 ? -8.019 -2.239 -24.653 1.00 29.83 200 ILE A CA 1
ATOM 1628 C C . ILE A 1 200 ? -7.087 -2.460 -25.846 1.00 29.83 200 ILE A C 1
ATOM 1630 O O . ILE A 1 200 ? -6.676 -1.505 -26.496 1.00 29.83 200 ILE A O 1
ATOM 1634 N N . HIS A 1 201 ? -6.754 -3.716 -26.138 1.00 30.73 201 HIS A N 1
ATOM 1635 C CA . HIS A 1 201 ? -6.012 -4.078 -2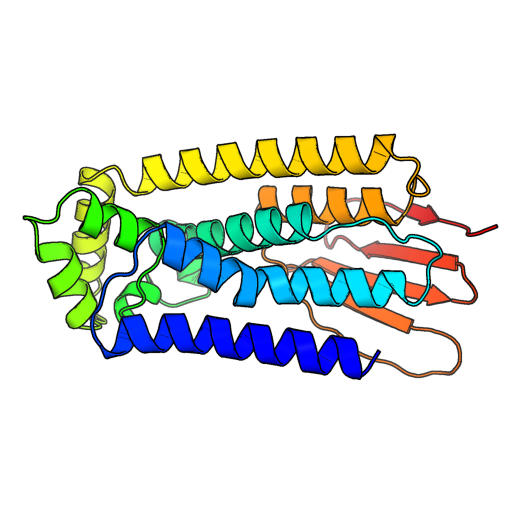7.344 1.00 30.73 201 HIS A CA 1
ATOM 1636 C C . HIS A 1 201 ? -6.943 -3.978 -28.561 1.00 30.73 201 HIS A C 1
ATOM 1638 O O . HIS A 1 201 ? -7.913 -4.727 -28.661 1.00 30.73 201 HIS A O 1
ATOM 1644 N N . THR A 1 202 ? -6.658 -3.065 -29.490 1.00 30.94 202 THR A N 1
ATOM 1645 C CA . THR A 1 202 ? -7.286 -3.070 -30.822 1.00 30.94 202 THR A CA 1
ATOM 1646 C C . THR A 1 202 ? -6.197 -3.305 -31.852 1.00 30.94 202 THR A C 1
ATOM 1648 O O . THR A 1 202 ? -5.352 -2.444 -32.064 1.00 30.94 202 THR A O 1
ATOM 1651 N N . THR A 1 203 ? -6.181 -4.507 -32.424 1.00 31.20 203 THR A N 1
ATOM 1652 C CA . THR A 1 203 ? -5.343 -4.859 -33.571 1.00 31.20 203 THR A CA 1
ATOM 1653 C C . THR A 1 203 ? -6.074 -4.456 -34.837 1.00 31.20 203 THR A C 1
ATOM 1655 O O . THR A 1 203 ? -6.955 -5.174 -35.297 1.00 31.20 203 THR A O 1
ATOM 1658 N N . GLU A 1 204 ? -5.690 -3.315 -35.390 1.00 34.22 204 GLU A N 1
ATOM 1659 C CA . GLU A 1 204 ? -5.589 -3.176 -36.839 1.00 34.22 204 GLU A CA 1
ATOM 1660 C C . GLU A 1 204 ? -4.109 -2.916 -37.117 1.00 34.22 204 GLU A C 1
ATOM 1662 O O . GLU A 1 204 ? -3.465 -2.132 -36.413 1.00 34.22 204 GLU A O 1
ATOM 1667 N N . ASP A 1 205 ? -3.560 -3.714 -38.028 1.00 42.88 205 ASP A N 1
ATOM 1668 C CA . ASP A 1 205 ? -2.134 -3.932 -38.244 1.00 42.88 205 ASP A CA 1
ATOM 1669 C C . ASP A 1 205 ? -1.306 -2.639 -38.138 1.00 42.88 205 ASP A C 1
ATOM 1671 O O . ASP A 1 205 ? -1.643 -1.631 -38.751 1.00 42.88 205 ASP A O 1
ATOM 1675 N N . THR A 1 206 ? -0.213 -2.687 -37.362 1.00 40.03 206 THR A N 1
ATOM 1676 C CA . THR A 1 206 ? 0.796 -1.627 -37.085 1.00 40.03 206 THR A CA 1
ATOM 1677 C C . THR A 1 206 ? 0.517 -0.584 -35.990 1.00 40.03 206 THR A C 1
ATOM 1679 O O . THR A 1 206 ? 1.401 0.226 -35.712 1.00 40.03 206 THR A O 1
ATOM 1682 N N . HIS A 1 207 ? -0.614 -0.639 -35.274 1.00 40.72 207 HIS A N 1
ATOM 1683 C CA . HIS A 1 207 ? -0.902 0.318 -34.192 1.00 40.72 207 HIS A CA 1
ATOM 1684 C C . HIS A 1 207 ? -1.196 -0.339 -32.837 1.00 40.72 207 HIS A C 1
ATOM 1686 O O . HIS A 1 207 ? -2.183 -1.058 -32.696 1.00 40.72 207 HIS A O 1
ATOM 1692 N N . LEU A 1 208 ? -0.418 -0.016 -31.794 1.00 37.72 208 LEU A N 1
ATOM 1693 C CA . LEU A 1 208 ? -0.808 -0.326 -30.411 1.00 37.72 208 LEU A CA 1
ATOM 1694 C C . LEU A 1 208 ? -1.511 0.890 -29.806 1.00 37.72 208 LEU A C 1
ATOM 1696 O O . LEU A 1 208 ? -0.885 1.912 -29.524 1.00 37.72 208 LEU A O 1
ATOM 1700 N N . ARG A 1 209 ? -2.825 0.784 -29.590 1.00 41.59 209 ARG A N 1
ATOM 1701 C CA . ARG A 1 209 ? -3.602 1.794 -28.862 1.00 41.59 209 ARG A CA 1
ATOM 1702 C C . ARG A 1 209 ? -3.808 1.356 -27.417 1.00 41.59 209 ARG A C 1
ATOM 1704 O O . ARG A 1 209 ? -4.482 0.363 -27.180 1.00 41.59 209 ARG A O 1
ATOM 1711 N N . ILE A 1 210 ? -3.256 2.095 -26.457 1.00 40.44 210 ILE A N 1
ATOM 1712 C CA . ILE A 1 210 ? -3.493 1.883 -25.024 1.00 40.44 210 ILE A CA 1
ATOM 1713 C C . ILE A 1 210 ? -4.428 2.987 -24.541 1.00 40.44 210 ILE A C 1
ATOM 1715 O O . ILE A 1 210 ? -4.079 4.166 -24.538 1.00 40.44 210 ILE A O 1
ATOM 1719 N N . ILE A 1 211 ? -5.639 2.614 -24.143 1.00 40.19 211 ILE A N 1
ATOM 1720 C CA . ILE A 1 211 ? -6.582 3.549 -23.531 1.00 40.19 211 ILE A CA 1
ATOM 1721 C C . ILE A 1 211 ? -6.343 3.531 -22.021 1.00 40.19 211 ILE A C 1
ATOM 1723 O O . ILE A 1 211 ? -6.210 2.473 -21.422 1.00 40.19 211 ILE A O 1
ATOM 1727 N N . VAL A 1 212 ? -6.240 4.697 -21.392 1.00 39.47 212 VAL A N 1
ATOM 1728 C CA . VAL A 1 212 ? -6.139 4.801 -19.932 1.00 39.47 212 VAL A CA 1
ATOM 1729 C C . VAL A 1 212 ? -7.267 5.698 -19.458 1.00 39.47 212 VAL A C 1
ATOM 1731 O O . VAL A 1 212 ? -7.320 6.878 -19.809 1.00 39.47 212 VAL A O 1
ATOM 1734 N N . ASP A 1 213 ? -8.181 5.136 -18.677 1.00 34.81 213 ASP A N 1
ATOM 1735 C CA . ASP A 1 213 ? -9.310 5.874 -18.129 1.00 34.81 213 ASP A CA 1
ATOM 1736 C C . ASP A 1 213 ? -8.991 6.302 -16.691 1.00 34.81 213 ASP A C 1
ATOM 1738 O O . ASP A 1 213 ? -8.548 5.523 -15.848 1.00 34.81 213 ASP A O 1
ATOM 1742 N N . VAL A 1 214 ? -9.183 7.587 -16.406 1.00 37.78 214 VAL A N 1
ATOM 1743 C CA . VAL A 1 214 ? -8.925 8.187 -15.093 1.00 37.78 214 VAL A CA 1
ATOM 1744 C C . VAL A 1 214 ? -10.162 9.004 -14.710 1.00 37.78 214 VAL A C 1
ATOM 1746 O O . VAL A 1 214 ? -10.283 10.187 -15.038 1.00 37.78 214 VAL A O 1
ATOM 1749 N N . GLY A 1 215 ? -11.151 8.366 -14.080 1.00 42.06 215 GLY A N 1
ATOM 1750 C CA . GLY A 1 215 ? -12.443 8.998 -13.774 1.00 42.06 215 GLY A CA 1
ATOM 1751 C C . GLY A 1 215 ? -13.215 9.424 -15.037 1.00 42.06 215 GLY A C 1
ATOM 1752 O O . GLY A 1 215 ? -13.538 8.594 -15.880 1.00 42.06 215 GLY A O 1
ATOM 1753 N N . LYS A 1 216 ? -13.524 10.724 -15.198 1.00 34.19 216 LYS A N 1
ATOM 1754 C CA . LYS A 1 216 ? -14.165 11.282 -16.419 1.00 34.19 216 LYS A CA 1
ATOM 1755 C C . LYS A 1 216 ? -13.175 11.581 -17.557 1.00 34.19 216 LYS A C 1
ATOM 1757 O O . LYS A 1 216 ? -13.586 12.086 -18.608 1.00 34.19 216 LYS A O 1
ATOM 1762 N N . VAL A 1 217 ? -11.885 11.329 -17.347 1.00 36.28 217 VAL A N 1
ATOM 1763 C CA . VAL A 1 217 ? -10.814 11.631 -18.299 1.00 36.28 217 VAL A CA 1
ATOM 1764 C C . VAL A 1 217 ? -10.469 10.363 -19.068 1.00 36.28 217 VAL A C 1
ATOM 1766 O O . VAL A 1 217 ? -10.065 9.368 -18.476 1.00 36.28 217 VAL A O 1
ATOM 1769 N N . ARG A 1 218 ? -10.606 10.420 -20.394 1.00 39.22 218 ARG A N 1
ATOM 1770 C CA . ARG A 1 218 ? -10.242 9.330 -21.302 1.00 39.22 218 ARG A CA 1
ATOM 1771 C C . ARG A 1 218 ? -8.930 9.674 -21.979 1.00 39.22 218 ARG A C 1
ATOM 1773 O O . ARG A 1 218 ? -8.820 10.740 -22.587 1.00 39.22 218 ARG A O 1
ATOM 1780 N N . ARG A 1 219 ? -7.950 8.783 -21.902 1.00 47.78 219 ARG A N 1
ATOM 1781 C CA . ARG A 1 219 ? -6.637 8.987 -22.526 1.00 47.78 219 ARG A CA 1
ATOM 1782 C C . ARG A 1 219 ? -6.383 7.917 -23.555 1.00 47.78 219 ARG A C 1
ATOM 1784 O O . ARG A 1 219 ? -6.745 6.767 -23.340 1.00 47.78 219 ARG A O 1
ATOM 1791 N N . LEU A 1 220 ? -5.782 8.310 -24.668 1.00 41.84 220 LEU A N 1
ATOM 1792 C CA . LEU A 1 220 ? -5.473 7.419 -25.773 1.00 41.84 220 LEU A CA 1
ATOM 1793 C C . LEU A 1 220 ? -3.984 7.549 -26.072 1.00 41.84 220 LEU A C 1
ATOM 1795 O O . LEU A 1 220 ? -3.531 8.561 -26.588 1.00 41.84 220 LEU A O 1
ATOM 1799 N N . MET A 1 221 ? -3.223 6.519 -25.756 1.00 42.84 221 MET A N 1
ATOM 1800 C CA . MET A 1 221 ? -1.854 6.365 -26.222 1.00 42.84 221 MET A CA 1
ATOM 1801 C C . MET A 1 221 ? -1.905 5.598 -27.538 1.00 42.84 221 MET A C 1
ATOM 1803 O O . MET A 1 221 ? -2.552 4.557 -27.601 1.00 42.84 221 MET A O 1
ATOM 1807 N N . THR A 1 222 ? -1.284 6.122 -28.592 1.00 42.06 222 THR A N 1
ATOM 1808 C CA . THR A 1 222 ? -1.153 5.424 -29.878 1.00 42.06 222 THR A CA 1
ATOM 1809 C C . THR A 1 222 ? 0.328 5.287 -30.195 1.00 42.06 222 THR A C 1
ATOM 1811 O O . THR A 1 222 ? 1.039 6.285 -30.254 1.00 42.06 222 THR A O 1
ATOM 1814 N N . ILE A 1 223 ? 0.783 4.053 -30.382 1.00 41.69 223 ILE A N 1
ATOM 1815 C CA . ILE A 1 223 ? 2.138 3.733 -30.832 1.00 41.69 223 ILE A CA 1
ATOM 1816 C C . ILE A 1 223 ? 2.033 3.318 -32.296 1.00 41.69 223 ILE A C 1
ATOM 1818 O O . ILE A 1 223 ? 1.261 2.405 -32.606 1.00 41.69 223 ILE A O 1
ATOM 1822 N N . GLN A 1 224 ? 2.760 3.999 -33.179 1.00 39.75 224 GLN A N 1
ATOM 1823 C CA . GLN A 1 224 ? 2.767 3.740 -34.616 1.00 39.75 224 GLN A CA 1
ATOM 1824 C C . GLN A 1 224 ? 4.184 3.937 -35.163 1.00 39.75 224 GLN A C 1
ATOM 1826 O O . GLN A 1 224 ? 4.724 5.017 -34.997 1.00 39.75 224 GLN A O 1
ATOM 1831 N N . ASN A 1 225 ? 4.753 2.927 -35.835 1.00 38.06 225 ASN A N 1
ATOM 1832 C CA . ASN A 1 225 ? 6.037 3.019 -36.556 1.00 38.06 225 ASN A CA 1
ATOM 1833 C C . ASN A 1 225 ? 7.120 3.815 -35.805 1.00 38.06 225 ASN A C 1
ATOM 1835 O O . ASN A 1 225 ? 7.564 4.850 -36.285 1.00 38.06 225 ASN A O 1
ATOM 1839 N N . GLU A 1 226 ? 7.484 3.348 -34.608 1.00 40.97 226 GLU A N 1
ATOM 1840 C CA . GLU A 1 226 ? 8.468 3.971 -33.703 1.00 40.97 226 GLU A CA 1
ATOM 1841 C C . GLU A 1 226 ? 8.044 5.328 -33.107 1.00 40.97 226 GLU A C 1
ATOM 1843 O O . GLU A 1 226 ? 8.443 5.631 -31.991 1.00 40.97 226 GLU A O 1
ATOM 1848 N N . GLU A 1 227 ? 7.105 6.068 -33.697 1.00 35.38 227 GLU A N 1
ATOM 1849 C CA . GLU A 1 227 ? 6.500 7.250 -33.080 1.00 35.38 227 GLU A CA 1
ATOM 1850 C C . GLU A 1 227 ? 5.497 6.877 -31.970 1.00 35.38 227 GLU A C 1
ATOM 1852 O O . GLU A 1 227 ? 4.492 6.177 -32.162 1.00 35.38 227 GLU A O 1
ATOM 1857 N N . CYS A 1 228 ? 5.734 7.405 -30.768 1.00 36.75 228 CYS A N 1
ATOM 1858 C CA . CYS A 1 228 ? 4.805 7.294 -29.649 1.00 36.75 228 CYS A CA 1
ATOM 1859 C C . CYS A 1 228 ? 4.054 8.616 -29.470 1.00 36.75 228 CYS A C 1
ATOM 1861 O O . CYS A 1 228 ? 4.540 9.549 -28.829 1.00 36.75 228 CYS A O 1
ATOM 1863 N N . THR A 1 229 ? 2.819 8.680 -29.971 1.00 37.66 229 THR A N 1
ATOM 1864 C CA . THR A 1 229 ? 1.957 9.849 -29.769 1.00 37.66 229 THR A CA 1
ATOM 1865 C C . THR A 1 229 ? 0.970 9.596 -28.631 1.00 37.66 229 THR A C 1
ATOM 1867 O O . THR A 1 229 ? 0.083 8.738 -28.705 1.00 37.66 229 THR A O 1
ATOM 1870 N N . ILE A 1 230 ? 1.107 10.368 -27.551 1.00 39.16 230 ILE A N 1
ATOM 1871 C CA . ILE A 1 230 ? 0.218 10.297 -26.389 1.00 39.16 230 ILE A CA 1
ATOM 1872 C C . ILE A 1 230 ? -0.838 11.397 -26.515 1.00 39.16 230 ILE A C 1
ATOM 1874 O O . ILE A 1 230 ? -0.541 12.585 -26.407 1.00 39.16 230 ILE A O 1
ATOM 1878 N N . PHE A 1 231 ? -2.098 11.007 -26.711 1.00 36.81 231 PHE A N 1
ATOM 1879 C CA . PHE A 1 231 ? -3.213 11.946 -26.768 1.00 36.81 231 PHE A CA 1
ATOM 1880 C C . PHE A 1 231 ? -3.857 12.115 -25.390 1.00 36.81 231 PHE A C 1
ATOM 1882 O O . PHE A 1 231 ? -4.433 11.183 -24.812 1.00 36.81 231 PHE A O 1
ATOM 1889 N N . PHE A 1 232 ? -3.833 13.352 -24.897 1.00 35.31 232 PHE A N 1
ATOM 1890 C CA . PHE A 1 232 ? -4.552 13.765 -23.697 1.00 35.31 232 PHE A CA 1
ATOM 1891 C C . PHE A 1 232 ? -5.871 14.422 -24.103 1.00 35.31 232 PHE A C 1
ATOM 1893 O O . PHE A 1 232 ? -5.880 15.481 -24.728 1.00 35.31 232 PHE A O 1
ATOM 1900 N N . ARG A 1 233 ? -7.008 13.812 -23.748 1.00 32.84 233 ARG A N 1
ATOM 1901 C CA . ARG A 1 233 ? -8.322 14.434 -23.947 1.00 32.84 233 ARG A CA 1
ATOM 1902 C C . ARG A 1 233 ? -8.989 14.703 -22.605 1.00 32.84 233 ARG A C 1
ATOM 1904 O O . ARG A 1 233 ? -9.523 13.803 -21.960 1.00 32.84 233 ARG A O 1
ATOM 1911 N N . PHE A 1 234 ? -8.995 15.970 -22.207 1.00 30.69 234 PHE A N 1
ATOM 1912 C CA . PHE A 1 234 ? -9.706 16.443 -21.025 1.00 30.69 234 PHE A CA 1
ATOM 1913 C C . PHE A 1 234 ? -11.162 16.744 -21.396 1.00 30.69 234 PHE A C 1
ATOM 1915 O O . PHE A 1 234 ? -11.440 17.526 -22.305 1.00 30.69 234 PHE A O 1
ATOM 1922 N N . LYS A 1 235 ? -12.130 16.144 -20.697 1.00 28.97 235 LYS A N 1
ATOM 1923 C CA . LYS A 1 235 ? -13.518 16.619 -20.768 1.00 28.97 235 LYS A CA 1
ATOM 1924 C C . LYS A 1 235 ? -13.633 17.880 -19.906 1.00 28.97 235 LYS A C 1
ATOM 1926 O O . LYS A 1 235 ? -13.843 17.770 -18.705 1.00 28.97 235 LYS A O 1
ATOM 1931 N N . GLY A 1 236 ? -13.494 19.057 -20.520 1.00 32.94 236 GLY A N 1
ATOM 1932 C CA . GLY A 1 236 ? -13.928 20.326 -19.920 1.00 32.94 236 GLY A CA 1
ATOM 1933 C C . GLY A 1 236 ? -12.977 21.515 -20.044 1.00 32.94 236 GLY A C 1
ATOM 1934 O O . GLY A 1 236 ? -13.474 22.629 -20.095 1.00 32.94 236 GLY A O 1
ATOM 1935 N N . PHE A 1 237 ? -11.659 21.331 -20.148 1.00 29.53 237 PHE A N 1
ATOM 1936 C CA . PHE A 1 237 ? -10.710 22.447 -20.275 1.00 29.53 237 PHE A CA 1
ATOM 1937 C C . PHE A 1 237 ? -9.471 22.025 -21.072 1.00 29.53 237 PHE A C 1
ATOM 1939 O O . PHE A 1 237 ? -8.933 20.960 -20.801 1.00 29.53 237 PHE A O 1
ATOM 1946 N N . TYR A 1 238 ? -9.094 22.873 -22.041 1.00 26.39 238 TYR A N 1
ATOM 1947 C CA . TYR A 1 238 ? -7.913 22.881 -22.926 1.00 26.39 238 TYR A CA 1
ATOM 1948 C C . TYR A 1 238 ? -7.384 21.536 -23.469 1.00 26.39 238 TYR A C 1
ATOM 1950 O O . TYR A 1 238 ? -7.021 20.616 -22.745 1.00 26.39 238 TYR A O 1
ATOM 1958 N N . ASN A 1 239 ? -7.237 21.459 -24.795 1.00 28.42 239 ASN A N 1
ATOM 1959 C CA . ASN A 1 239 ? -6.497 20.374 -25.435 1.00 28.42 239 ASN A CA 1
ATOM 1960 C C . ASN A 1 239 ? -4.994 20.643 -25.276 1.00 28.42 239 ASN A C 1
ATOM 1962 O O . ASN A 1 239 ? -4.496 21.640 -25.798 1.00 28.42 239 ASN A O 1
ATOM 1966 N N . VAL A 1 240 ? -4.282 19.763 -24.573 1.00 29.28 240 VAL A N 1
ATOM 1967 C CA . VAL A 1 240 ? -2.815 19.779 -24.517 1.00 29.28 240 VAL A CA 1
ATOM 1968 C C . VAL A 1 240 ? -2.308 18.659 -25.414 1.00 29.28 240 VAL A C 1
ATOM 1970 O O . VAL A 1 240 ? -2.663 17.495 -25.228 1.00 29.28 240 VAL A O 1
ATOM 1973 N N . TYR A 1 241 ? -1.502 19.027 -26.403 1.00 31.17 241 TYR A N 1
ATOM 1974 C CA . TYR A 1 241 ? -0.936 18.115 -27.389 1.00 31.17 241 TYR A CA 1
ATOM 1975 C C . TYR A 1 241 ? 0.538 17.898 -27.055 1.00 31.17 241 TYR A C 1
ATOM 1977 O O . TYR A 1 241 ? 1.280 18.866 -26.906 1.00 31.17 241 TYR A O 1
ATOM 1985 N N . CYS A 1 242 ? 0.964 16.644 -26.936 1.00 30.88 242 CYS A N 1
ATOM 1986 C CA . CYS A 1 242 ? 2.377 16.302 -26.840 1.00 30.88 242 CYS A CA 1
ATOM 1987 C C . CYS A 1 242 ? 2.651 15.186 -27.850 1.00 30.88 242 CYS A C 1
ATOM 1989 O O . CYS A 1 242 ? 2.238 14.045 -27.652 1.00 30.88 242 CYS A O 1
ATOM 1991 N N . SER A 1 243 ? 3.270 15.544 -28.973 1.00 28.09 243 SER A N 1
ATOM 1992 C CA . SER A 1 243 ? 3.795 14.599 -29.958 1.00 28.09 243 SER A CA 1
ATOM 1993 C C . SER A 1 243 ? 5.283 14.414 -29.689 1.00 28.09 243 SER A C 1
ATOM 1995 O O . SER A 1 243 ? 6.018 15.403 -29.652 1.00 28.09 243 SER A O 1
ATOM 1997 N N . ALA A 1 244 ? 5.721 13.173 -29.496 1.00 31.42 244 ALA A N 1
ATOM 1998 C CA . ALA A 1 244 ? 7.133 12.827 -29.496 1.00 31.42 244 ALA A CA 1
ATOM 1999 C C . ALA A 1 244 ? 7.411 12.008 -30.760 1.00 31.42 244 ALA A C 1
ATOM 2001 O O . ALA A 1 244 ? 6.919 10.887 -30.895 1.00 31.42 244 ALA A O 1
ATOM 2002 N N . THR A 1 245 ? 8.146 12.609 -31.690 1.00 25.17 245 THR A N 1
ATOM 2003 C CA . THR A 1 245 ? 8.747 11.932 -32.840 1.00 25.17 245 THR A CA 1
ATOM 2004 C C . THR A 1 245 ? 9.955 11.142 -32.348 1.00 25.17 245 THR A C 1
ATOM 2006 O O . THR A 1 245 ? 10.732 11.660 -31.542 1.00 25.17 245 THR A O 1
ATOM 2009 N N . VAL A 1 246 ? 10.077 9.895 -32.787 1.00 29.86 246 VAL A N 1
ATOM 2010 C CA . VAL A 1 246 ? 11.280 9.079 -32.596 1.00 29.86 246 VAL A CA 1
ATOM 2011 C C . VAL A 1 246 ? 12.034 9.162 -33.921 1.00 29.86 246 VAL A C 1
ATOM 2013 O O . VAL A 1 246 ? 11.476 8.760 -34.938 1.00 29.86 246 VAL A O 1
ATOM 2016 N N . ASP A 1 247 ? 13.212 9.791 -33.905 1.00 27.08 247 ASP A N 1
ATOM 2017 C CA . ASP A 1 247 ? 14.156 9.837 -35.037 1.00 27.08 247 ASP A CA 1
ATOM 2018 C C . ASP A 1 247 ? 15.197 8.719 -34.891 1.00 27.08 247 ASP A C 1
ATOM 2020 O O . ASP A 1 247 ? 15.654 8.499 -33.743 1.00 27.08 247 ASP A O 1
#

InterPro domains:
  IPR000092 Polyprenyl synthetase-like [PF00348] (2-140)
  IPR008949 Isoprenoid synthase domain superfamily [G3DSA:1.10.600.10] (1-175)
  IPR008949 Isoprenoid synthase domain superfamily [SSF48576] (3-170)
  IPR033749 Polyprenyl synthetase, conserved site [PS00444] (70-82)

Foldseek 3Di:
DVVLVVQLVVLQVVLVVLQVVCQVVLPQDDPVVNLSSLCSRQLSVVVSVVVVVVVVDPDPDDCSQLSSLLSVLLQLVVLLCLQPPPVVCVVDPRNQCLLSLTNHQLLSLLCVLCVVDCLSSVSSVVSDSDPVSSVVSSVSSVVSCSSVVSVVSSVVSLVVNVVVLVVVCVVPPPHPDPSVVSVVSSCCSPPDWDWDFDQDADDDDFWRWGWIDTPPWIWIWIDGDNWTWTFGDDVPDDGDGDTDDDD

Sequence (247 aa):
ATAVYTEQLLELHRGQGMEIYWRDNYQCPSEQEYKTMTMRKTGGLFMMAIRLMQLFSDTKSDFNNLAGILGLYFQVRDDYCNLCSKEYSENKSFCEDLTEGKFSFPVIHAIQSRPEDRQVMNILRQRTRDIEVKKYCISLLDKFGSFEYTREILKGLDVSARTEVERLGDLGVEPRTFCLVTYIIVDLTILGHILQLNIIHTTEDTHLRIIVDVGKVRRLMTIQNEECTIFFRFKGFYNVYCSATVD

Secondary structure (DSSP, 8-state):
-HHHHHHHHHHHHHHHHHHHHHHHHT-PPPHHHHHHHHIIIIIHHHHHHHHHHHTTSS-----HHHHHHHHHHHHHHHHHHHHH-TTHHHHS-TTHHHHHT---HHHHHHHHH-TT--HHHHHHHHT---HHHHHHHHHHHHHTTHHHHHHHHHHHHHHHHHHHHHHHHHTT--SSSHHHHHHHHHHHHHHT---B-------STTEEEEEEEETTEEEEEEEETTEEEEEEE-SSS---EEEE---

Radius of gyration: 19.9 Å; chains: 1; bounding box: 44×38×63 Å